Protein AF-A0A3D4Z0A9-F1 (afdb_monomer_lite)

Sequence (208 aa):
MGIFDLIEEEPSEDKEITPSLSQVLSDAIDAKLYDLKVAAPARVLKYDHKKGLVDVQPCFKRTYPDGAVVDPAPIYNVPVQMPRSGKAGIHIPIKKGDYVQLIFQDRSIDKWISSGGTVDPEDTRKHDASDAVAIPGLFPANQPMEVSDPEDMVLKNDSVEIILKKNGKLKISNGSNELIAALVELAEAVKNEHGAAAAAYGKIRSFA

Structure (mmCIF, N/CA/C/O backbone):
data_AF-A0A3D4Z0A9-F1
#
_entry.id   AF-A0A3D4Z0A9-F1
#
loop_
_atom_site.group_PDB
_atom_site.id
_atom_site.type_symbol
_atom_site.label_atom_id
_atom_site.label_alt_id
_atom_site.label_comp_id
_atom_site.label_asym_id
_atom_site.label_entity_id
_atom_site.label_seq_id
_atom_site.pdbx_PDB_ins_code
_atom_site.Cartn_x
_atom_site.Cartn_y
_atom_site.Cartn_z
_atom_site.occupancy
_atom_site.B_iso_or_equiv
_atom_site.auth_seq_id
_atom_site.auth_comp_id
_atom_site.auth_asym_id
_atom_site.auth_atom_id
_atom_site.pdbx_PDB_model_num
ATOM 1 N N . MET A 1 1 ? 22.084 22.048 -85.544 1.00 40.53 1 MET A N 1
ATOM 2 C CA . MET A 1 1 ? 22.173 23.168 -84.584 1.00 40.53 1 MET A CA 1
ATOM 3 C C . MET A 1 1 ? 20.909 23.126 -83.740 1.00 40.53 1 MET A C 1
ATOM 5 O O . MET A 1 1 ? 19.845 23.125 -84.339 1.00 40.53 1 MET A O 1
ATOM 9 N N . GLY A 1 2 ? 21.040 22.997 -82.413 1.00 38.16 2 GLY A N 1
ATOM 10 C CA . GLY A 1 2 ? 19.931 22.811 -81.456 1.00 38.16 2 GLY A CA 1
ATOM 11 C C . GLY A 1 2 ? 19.710 21.336 -81.099 1.00 38.16 2 GLY A C 1
ATOM 12 O O . GLY A 1 2 ? 18.873 20.699 -81.716 1.00 38.16 2 GLY A O 1
ATOM 13 N N . ILE A 1 3 ? 20.662 20.678 -80.430 1.00 43.25 3 ILE A N 1
ATOM 14 C CA . ILE A 1 3 ? 20.756 20.539 -78.960 1.00 43.25 3 ILE A CA 1
ATOM 15 C C . ILE A 1 3 ? 19.633 19.622 -78.443 1.00 43.25 3 ILE A C 1
ATOM 17 O O . ILE A 1 3 ? 18.503 20.047 -78.237 1.00 43.25 3 ILE A O 1
ATOM 21 N N . PHE A 1 4 ? 19.980 18.340 -78.299 1.00 41.47 4 PHE A N 1
ATOM 22 C CA . PHE A 1 4 ? 19.328 17.400 -77.391 1.00 41.47 4 PHE A CA 1
ATOM 23 C C . PHE A 1 4 ? 19.410 18.015 -75.986 1.00 41.47 4 PHE A C 1
ATOM 25 O O . PHE A 1 4 ? 20.496 18.035 -75.410 1.00 41.47 4 PHE A O 1
ATOM 32 N N . ASP A 1 5 ? 18.304 18.539 -75.459 1.00 45.16 5 ASP A N 1
ATOM 33 C CA . ASP A 1 5 ? 18.193 18.810 -74.024 1.00 45.16 5 ASP A CA 1
ATOM 34 C C . ASP A 1 5 ? 18.019 17.461 -73.327 1.00 45.16 5 ASP A C 1
ATOM 36 O O . ASP A 1 5 ? 16.929 16.894 -73.229 1.00 45.16 5 ASP A O 1
ATOM 40 N N . LEU A 1 6 ? 19.160 16.908 -72.929 1.00 42.44 6 LEU A N 1
ATOM 41 C CA . LEU A 1 6 ? 19.263 15.865 -71.929 1.00 42.44 6 LEU A CA 1
ATOM 42 C C . LEU A 1 6 ? 18.792 16.500 -70.612 1.00 42.44 6 LEU A C 1
ATOM 44 O O . LEU A 1 6 ? 19.541 17.232 -69.972 1.00 42.44 6 LEU A O 1
ATOM 48 N N . ILE A 1 7 ? 17.534 16.280 -70.232 1.00 52.81 7 ILE A N 1
ATOM 49 C CA . ILE A 1 7 ? 17.113 16.522 -68.852 1.00 52.81 7 ILE A CA 1
ATOM 50 C C . ILE A 1 7 ? 17.796 15.426 -68.033 1.00 52.81 7 ILE A C 1
ATOM 52 O O . ILE A 1 7 ? 17.320 14.294 -67.972 1.00 52.81 7 ILE A O 1
ATOM 56 N N . GLU A 1 8 ? 18.963 15.744 -67.478 1.00 50.91 8 GLU A N 1
ATOM 57 C CA . GLU A 1 8 ? 19.492 15.031 -66.323 1.00 50.91 8 GLU A CA 1
ATOM 58 C C . GLU A 1 8 ? 18.501 15.284 -65.179 1.00 50.91 8 GLU A C 1
ATOM 60 O O . GLU A 1 8 ? 18.486 16.352 -64.567 1.00 50.91 8 GLU A O 1
ATOM 65 N N . GLU A 1 9 ? 17.601 14.327 -64.934 1.00 54.47 9 GLU A N 1
ATOM 66 C CA . GLU A 1 9 ? 16.987 14.189 -63.616 1.00 54.47 9 GLU A CA 1
ATOM 67 C C . GLU A 1 9 ? 18.128 13.880 -62.643 1.00 54.47 9 GLU A C 1
ATOM 69 O O . GLU A 1 9 ? 18.538 12.732 -62.475 1.00 54.47 9 GLU A O 1
ATOM 74 N N . GLU A 1 10 ? 18.682 14.940 -62.054 1.00 55.81 10 GLU A N 1
ATOM 75 C CA . GLU A 1 10 ? 19.462 14.873 -60.824 1.00 55.81 10 GLU A CA 1
ATOM 76 C C . GLU A 1 10 ? 18.692 13.966 -59.849 1.00 55.81 10 GLU A C 1
ATOM 78 O O . GLU A 1 10 ? 17.520 14.250 -59.559 1.00 55.81 10 GLU A O 1
ATOM 83 N N . PRO A 1 11 ? 19.280 12.849 -59.382 1.00 44.88 11 PRO A N 1
ATOM 84 C CA . PRO A 1 11 ? 18.604 11.992 -58.427 1.00 44.88 11 PRO A CA 1
ATOM 85 C C . PRO A 1 11 ? 18.286 12.856 -57.212 1.00 44.88 11 PRO A C 1
ATOM 87 O O . PRO A 1 11 ? 19.172 13.515 -56.670 1.00 44.88 11 PRO A O 1
ATOM 90 N N . SER A 1 12 ? 17.010 12.901 -56.823 1.00 53.41 12 SER A N 1
ATOM 91 C CA . SER A 1 12 ? 16.577 13.626 -55.635 1.00 53.41 12 SER A CA 1
ATOM 92 C C . SER A 1 12 ? 17.478 13.213 -54.479 1.00 53.41 12 SER A C 1
ATOM 94 O O . SER A 1 12 ? 17.463 12.040 -54.109 1.00 53.41 12 SER A O 1
ATOM 96 N N . GLU A 1 13 ? 18.275 14.152 -53.963 1.00 53.28 13 GLU A N 1
ATOM 97 C CA . GLU A 1 13 ? 19.071 13.958 -52.756 1.00 53.28 13 GLU A CA 1
ATOM 98 C C . GLU A 1 13 ? 18.153 13.357 -51.693 1.00 53.28 13 GLU A C 1
ATOM 100 O O . GLU A 1 13 ? 17.291 14.042 -51.128 1.00 53.28 13 GLU A O 1
ATOM 105 N N . ASP A 1 14 ? 18.337 12.065 -51.423 1.00 51.03 14 ASP A N 1
ATOM 106 C CA . ASP A 1 14 ? 17.942 11.474 -50.164 1.00 51.03 14 ASP A CA 1
ATOM 107 C C . ASP A 1 14 ? 18.671 12.302 -49.112 1.00 51.03 14 ASP A C 1
ATOM 109 O O . ASP A 1 14 ? 19.865 12.124 -48.869 1.00 51.03 14 ASP A O 1
ATOM 113 N N . LYS A 1 15 ? 17.980 13.295 -48.541 1.00 51.59 15 LYS A N 1
ATOM 114 C CA . LYS A 1 15 ? 18.458 13.995 -47.358 1.00 51.59 15 LYS A CA 1
ATOM 115 C C . LYS A 1 15 ? 18.594 12.925 -46.289 1.00 51.59 15 LYS A C 1
ATOM 117 O O . LYS A 1 15 ? 17.634 12.634 -45.579 1.00 51.59 15 LYS A O 1
ATOM 122 N N . GLU A 1 16 ? 19.783 12.346 -46.169 1.00 55.28 16 GLU A N 1
ATOM 123 C CA . GLU A 1 16 ? 20.243 11.738 -44.937 1.00 55.28 16 GLU A CA 1
ATOM 124 C C . GLU A 1 16 ? 20.163 12.848 -43.892 1.00 55.28 16 GLU A C 1
ATOM 126 O O . GLU A 1 16 ? 21.070 13.667 -43.736 1.00 55.28 16 GLU A O 1
ATOM 131 N N . ILE A 1 17 ? 19.016 12.933 -43.215 1.00 66.62 17 ILE A N 1
ATOM 132 C CA . ILE A 1 17 ? 18.841 13.775 -42.043 1.00 66.62 17 ILE A CA 1
ATOM 133 C C . ILE A 1 17 ? 19.688 13.104 -40.971 1.00 66.62 17 ILE A C 1
ATOM 135 O O . ILE A 1 17 ? 19.198 12.316 -40.166 1.00 66.62 17 ILE A O 1
ATOM 139 N N . THR A 1 18 ? 20.994 13.353 -41.010 1.00 78.25 18 THR A N 1
ATOM 140 C CA . THR A 1 18 ? 21.884 12.962 -39.933 1.00 78.25 18 THR A CA 1
ATOM 141 C C . THR A 1 18 ? 21.392 13.727 -38.712 1.00 78.25 18 THR A C 1
ATOM 143 O O . THR A 1 18 ? 21.379 14.964 -38.735 1.00 78.25 18 THR A O 1
ATOM 146 N N . PRO A 1 19 ? 20.907 13.033 -37.668 1.00 82.38 19 PRO A N 1
ATOM 147 C CA . PRO A 1 19 ? 20.427 13.721 -36.491 1.00 82.38 19 PRO A CA 1
ATOM 148 C C . PRO A 1 19 ? 21.591 14.525 -35.918 1.00 82.38 19 PRO A C 1
ATOM 150 O O . PRO A 1 19 ? 22.714 14.035 -35.774 1.00 82.38 19 PRO A O 1
ATOM 153 N N . SER A 1 20 ? 21.332 15.790 -35.612 1.00 92.19 20 SER A N 1
ATOM 154 C CA . SER A 1 20 ? 22.299 16.622 -34.906 1.00 92.19 20 SER A CA 1
ATOM 155 C C . SER A 1 20 ? 22.645 15.982 -33.557 1.00 92.19 20 SER A C 1
ATOM 157 O O . SER A 1 20 ? 21.816 15.300 -32.952 1.00 92.19 20 SER A O 1
ATOM 159 N N . LEU A 1 21 ? 23.839 16.254 -33.022 1.00 93.19 21 LEU A N 1
ATOM 160 C CA . LEU A 1 21 ? 24.228 15.775 -31.687 1.00 93.19 21 LEU A CA 1
ATOM 161 C C . LEU A 1 21 ? 23.190 16.147 -30.611 1.00 93.19 21 LEU A C 1
ATOM 163 O O . LEU A 1 21 ? 22.941 15.371 -29.692 1.00 93.19 21 LEU A O 1
ATOM 167 N N . SER A 1 22 ? 22.555 17.315 -30.750 1.00 93.44 22 SER A N 1
ATOM 168 C CA . SER A 1 22 ? 21.486 17.756 -29.851 1.00 93.44 22 SER A CA 1
ATOM 169 C C . SER A 1 22 ? 20.245 16.867 -29.934 1.00 93.44 22 SER A C 1
ATOM 171 O O . SER A 1 22 ? 19.632 16.597 -28.904 1.00 93.44 22 SER A O 1
ATOM 173 N N . GLN A 1 23 ? 19.868 16.421 -31.136 1.00 92.38 23 GLN A N 1
ATOM 174 C CA . GLN A 1 23 ? 18.740 15.506 -31.336 1.00 92.38 23 GLN A CA 1
ATOM 175 C C . GLN A 1 23 ? 19.061 14.135 -30.751 1.00 92.38 23 GLN A C 1
ATOM 177 O O . GLN A 1 23 ? 18.308 13.657 -29.914 1.00 92.38 23 GLN A O 1
ATOM 182 N N . VAL A 1 24 ? 20.237 13.577 -31.058 1.00 94.12 24 VAL A N 1
ATOM 183 C CA . VAL A 1 24 ? 20.667 12.284 -30.498 1.00 94.12 24 VAL A CA 1
ATOM 184 C C . VAL A 1 24 ? 20.687 12.308 -28.967 1.00 94.12 24 VAL A C 1
ATOM 186 O O . VAL A 1 24 ? 20.249 11.355 -28.324 1.00 94.12 24 VAL A O 1
ATOM 189 N N . LEU A 1 25 ? 21.181 13.393 -28.362 1.00 94.75 25 LEU A N 1
ATOM 190 C CA . LEU A 1 25 ? 21.203 13.528 -26.906 1.00 94.75 25 LEU A CA 1
ATOM 191 C C . LEU A 1 25 ? 19.790 13.634 -26.317 1.00 94.75 25 LEU A C 1
ATOM 193 O O . LEU A 1 25 ? 19.526 13.025 -25.283 1.00 94.75 25 LEU A O 1
ATOM 197 N N . SER A 1 26 ? 18.898 14.382 -26.969 1.00 94.25 26 SER A N 1
ATOM 198 C CA . SER A 1 26 ? 17.504 14.523 -26.526 1.00 94.25 26 SER A CA 1
ATOM 199 C C . SER A 1 26 ? 16.774 13.183 -26.605 1.00 94.25 26 SER A C 1
ATOM 201 O O . SER A 1 26 ? 16.223 12.736 -25.603 1.00 94.25 26 SER A O 1
ATOM 203 N N . ASP A 1 27 ? 16.901 12.473 -27.727 1.00 92.06 27 ASP A N 1
ATOM 204 C CA . ASP A 1 27 ? 16.300 11.152 -27.931 1.00 92.06 27 ASP A CA 1
ATOM 205 C C . ASP A 1 27 ? 16.831 10.126 -26.917 1.00 92.06 27 ASP A C 1
ATOM 207 O O . ASP A 1 27 ? 16.079 9.306 -26.387 1.00 92.06 27 ASP A O 1
ATOM 211 N N . ALA A 1 28 ? 18.128 10.179 -26.594 1.00 93.31 28 ALA A N 1
ATOM 212 C CA . ALA A 1 28 ? 18.727 9.311 -25.584 1.00 93.31 28 ALA A CA 1
ATOM 213 C C . ALA A 1 28 ? 18.197 9.604 -24.170 1.00 93.31 28 ALA A C 1
ATOM 215 O O . ALA A 1 28 ? 17.983 8.671 -23.389 1.00 93.31 28 ALA A O 1
ATOM 216 N N . ILE A 1 29 ? 17.984 10.880 -23.831 1.00 94.38 29 ILE A N 1
ATOM 217 C CA . ILE A 1 29 ? 17.385 11.285 -22.553 1.00 94.38 29 ILE A CA 1
ATOM 218 C C . ILE A 1 29 ? 15.931 10.817 -22.491 1.00 94.38 29 ILE A C 1
ATOM 220 O O . ILE A 1 29 ? 15.554 10.170 -21.514 1.00 94.38 29 ILE A O 1
ATOM 224 N N . ASP A 1 30 ? 15.144 11.056 -23.538 1.00 91.38 30 ASP A N 1
ATOM 225 C CA . ASP A 1 30 ? 13.737 10.657 -23.601 1.00 91.38 30 ASP A CA 1
ATOM 226 C C . ASP A 1 30 ? 13.578 9.136 -23.516 1.00 91.38 30 ASP A C 1
ATOM 228 O O . ASP A 1 30 ? 12.753 8.632 -22.748 1.00 91.38 30 ASP A O 1
ATOM 232 N N . ALA A 1 31 ? 14.442 8.380 -24.200 1.00 89.50 31 ALA A N 1
ATOM 233 C CA . ALA A 1 31 ? 14.476 6.924 -24.101 1.00 89.50 31 ALA A CA 1
ATOM 234 C C . ALA A 1 31 ? 14.778 6.442 -22.672 1.00 89.50 31 ALA A C 1
ATOM 236 O O . ALA A 1 31 ? 14.214 5.444 -22.217 1.00 89.50 31 ALA A O 1
ATOM 237 N N . LYS A 1 32 ? 15.651 7.145 -21.936 1.00 90.50 32 LYS A N 1
ATOM 238 C CA . LYS A 1 32 ? 15.953 6.817 -20.535 1.00 90.50 32 LYS A CA 1
ATOM 239 C C . LYS A 1 32 ? 14.832 7.213 -19.585 1.00 90.50 32 LYS A C 1
ATOM 241 O O . LYS A 1 32 ? 14.524 6.431 -18.689 1.00 90.50 32 LYS A O 1
ATOM 246 N N . LEU A 1 33 ? 14.200 8.366 -19.787 1.00 89.88 33 LEU A N 1
ATOM 247 C CA . LEU A 1 33 ? 13.038 8.792 -19.006 1.00 89.88 33 LEU A CA 1
ATOM 248 C C . LEU A 1 33 ? 11.854 7.841 -19.194 1.00 89.88 33 LEU A C 1
ATOM 250 O O . LEU A 1 33 ? 11.161 7.540 -18.227 1.00 89.88 33 LEU A O 1
ATOM 254 N N . TYR A 1 34 ? 11.666 7.311 -20.404 1.00 85.69 34 TYR A N 1
ATOM 255 C CA . TYR A 1 34 ? 10.616 6.338 -20.698 1.00 85.69 34 TYR A CA 1
ATOM 256 C C . TYR A 1 34 ? 10.787 5.008 -19.940 1.00 85.69 34 TYR A C 1
ATOM 258 O O . TYR A 1 34 ? 9.800 4.336 -19.635 1.00 85.69 34 TYR A O 1
ATOM 266 N N . ASP A 1 35 ? 12.021 4.601 -19.629 1.00 86.56 35 ASP A N 1
ATOM 267 C CA . ASP A 1 35 ? 12.279 3.356 -18.893 1.00 86.56 35 ASP A CA 1
ATOM 268 C C . ASP A 1 35 ? 12.391 3.546 -17.370 1.00 86.56 35 ASP A C 1
ATOM 270 O O . ASP A 1 35 ? 12.225 2.583 -16.609 1.00 86.56 35 ASP A O 1
ATOM 274 N N . LEU A 1 36 ? 12.625 4.785 -16.925 1.00 91.25 36 LEU A N 1
ATOM 275 C CA . LEU A 1 36 ? 12.774 5.154 -15.523 1.00 91.25 36 LEU A CA 1
ATOM 276 C C . LEU A 1 36 ? 11.461 4.949 -14.755 1.00 91.25 36 LEU A C 1
ATOM 278 O O . LEU A 1 36 ? 10.464 5.633 -14.984 1.00 91.25 36 LEU A O 1
ATOM 282 N N . LYS A 1 37 ? 11.472 4.036 -13.781 1.00 92.19 37 LYS A N 1
ATOM 283 C CA . LYS A 1 37 ? 10.317 3.790 -12.911 1.00 92.19 37 LYS A CA 1
ATOM 284 C C . LYS A 1 37 ? 10.476 4.589 -11.624 1.00 92.19 37 LYS A C 1
ATOM 286 O O . LYS A 1 37 ? 11.492 4.506 -10.939 1.00 92.19 37 LYS A O 1
ATOM 291 N N . VAL A 1 38 ? 9.460 5.385 -11.308 1.00 94.56 38 VAL A N 1
ATOM 292 C CA . VAL A 1 38 ? 9.449 6.263 -10.126 1.00 94.56 38 VAL A CA 1
ATOM 293 C C . VAL A 1 38 ? 8.323 5.858 -9.192 1.00 94.56 38 VAL A C 1
ATOM 295 O O . VAL A 1 38 ? 8.561 5.428 -8.065 1.00 94.56 38 VAL A O 1
ATOM 298 N N . ALA A 1 39 ? 7.088 5.911 -9.690 1.00 95.69 39 ALA A N 1
ATOM 299 C CA . ALA A 1 39 ? 5.915 5.524 -8.931 1.00 95.69 39 ALA A CA 1
ATOM 300 C C . ALA A 1 39 ? 4.763 5.139 -9.871 1.00 95.69 39 ALA A C 1
ATOM 302 O O . ALA A 1 39 ? 4.626 5.716 -10.949 1.00 95.69 39 ALA A O 1
ATOM 303 N N . ALA A 1 40 ? 3.925 4.180 -9.474 1.00 95.12 40 ALA A N 1
ATOM 304 C CA . ALA A 1 40 ? 2.721 3.814 -10.224 1.00 95.12 40 ALA A CA 1
ATOM 305 C C . ALA A 1 40 ? 1.619 3.241 -9.310 1.00 95.12 40 ALA A C 1
ATOM 307 O O . ALA A 1 40 ? 1.937 2.496 -8.384 1.00 95.12 40 ALA A O 1
ATOM 308 N N . PRO A 1 41 ? 0.328 3.522 -9.564 1.00 96.75 41 PRO A N 1
ATOM 309 C CA . PRO A 1 41 ? -0.766 2.780 -8.956 1.00 96.75 41 PRO A CA 1
ATOM 310 C C . PRO A 1 41 ? -0.751 1.326 -9.442 1.00 96.75 41 PRO A C 1
ATOM 312 O O . PRO A 1 41 ? -0.490 1.045 -10.617 1.00 96.75 41 PRO A O 1
ATOM 315 N N . ALA A 1 42 ? -1.072 0.403 -8.543 1.00 97.00 42 ALA A N 1
ATOM 316 C CA . ALA A 1 42 ? -1.166 -1.017 -8.839 1.00 97.00 42 ALA A CA 1
ATOM 317 C C . ALA A 1 42 ? -2.334 -1.668 -8.096 1.00 97.00 42 ALA A C 1
ATOM 319 O O . ALA A 1 42 ? -2.760 -1.207 -7.037 1.00 97.00 42 ALA A O 1
ATOM 320 N N . ARG A 1 43 ? -2.838 -2.766 -8.655 1.00 97.06 43 ARG A N 1
ATOM 321 C CA . ARG A 1 43 ? -3.864 -3.614 -8.052 1.00 97.06 43 ARG A CA 1
ATOM 322 C C . ARG A 1 43 ? -3.222 -4.820 -7.376 1.00 97.06 43 ARG A C 1
ATOM 324 O O . ARG A 1 43 ? -2.344 -5.462 -7.947 1.00 97.06 43 ARG A O 1
ATOM 331 N N . VAL A 1 44 ? -3.711 -5.177 -6.195 1.00 97.62 44 VAL A N 1
ATOM 332 C CA . VAL A 1 44 ? -3.267 -6.351 -5.440 1.00 97.62 44 VAL A CA 1
ATOM 333 C C . VAL A 1 44 ? -3.807 -7.635 -6.065 1.00 97.62 44 VAL A C 1
ATOM 335 O O . VAL A 1 44 ? -5.019 -7.819 -6.209 1.00 97.62 44 VAL A O 1
ATOM 338 N N . LEU A 1 45 ? -2.907 -8.563 -6.383 1.00 97.38 45 LEU A N 1
ATOM 339 C CA . LEU A 1 45 ? -3.232 -9.918 -6.826 1.00 97.38 45 LEU A CA 1
ATOM 340 C C . LEU A 1 45 ? -3.282 -10.893 -5.647 1.00 97.38 45 LEU A C 1
ATOM 342 O O . LEU A 1 45 ? -4.185 -11.732 -5.576 1.00 97.38 45 LEU A O 1
ATOM 346 N N . LYS A 1 46 ? -2.321 -10.779 -4.725 1.00 97.38 46 LYS A N 1
ATOM 347 C CA . LYS A 1 46 ? -2.169 -11.654 -3.558 1.00 97.38 46 LYS A CA 1
ATOM 348 C 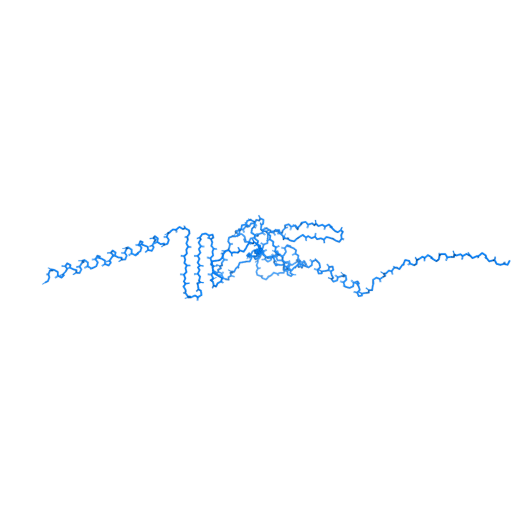C . LYS A 1 46 ? -1.407 -10.934 -2.449 1.00 97.38 46 LYS A C 1
ATOM 350 O O . LYS A 1 46 ? -0.501 -10.168 -2.737 1.00 97.38 46 LYS A O 1
ATOM 355 N N . TYR A 1 47 ? -1.738 -11.221 -1.193 1.00 97.19 47 TYR A N 1
ATOM 356 C CA . TYR A 1 47 ? -1.035 -10.692 -0.024 1.00 97.19 47 TYR A CA 1
ATOM 357 C C . TYR A 1 47 ? -0.627 -11.825 0.931 1.00 97.19 47 TYR A C 1
ATOM 359 O O . TYR A 1 47 ? -1.460 -12.650 1.307 1.00 97.19 47 TYR A O 1
ATOM 367 N N . ASP A 1 48 ? 0.652 -11.869 1.315 1.00 96.06 48 ASP A N 1
ATOM 368 C CA . ASP A 1 48 ? 1.194 -12.729 2.371 1.00 96.06 48 ASP A CA 1
ATOM 369 C C . ASP A 1 48 ? 1.403 -11.901 3.647 1.00 96.06 48 ASP A C 1
ATOM 371 O O . ASP A 1 48 ? 2.420 -11.228 3.837 1.00 96.06 48 ASP A O 1
ATOM 375 N N . HIS A 1 49 ? 0.428 -11.980 4.553 1.00 93.31 49 HIS A N 1
ATOM 376 C CA . HIS A 1 49 ? 0.426 -11.234 5.811 1.00 93.31 49 HIS A CA 1
ATOM 377 C C . HIS A 1 49 ? 1.524 -11.666 6.798 1.00 93.31 49 HIS A C 1
ATOM 379 O O . HIS A 1 49 ? 1.846 -10.907 7.710 1.00 93.31 49 HIS A O 1
ATOM 385 N N . LYS A 1 50 ? 2.092 -12.876 6.663 1.00 93.44 50 LYS A N 1
ATOM 386 C CA . LYS A 1 50 ? 3.156 -13.354 7.565 1.00 93.44 50 LYS A CA 1
ATOM 387 C C . LYS A 1 50 ? 4.498 -12.733 7.209 1.00 93.44 50 LYS A C 1
ATOM 389 O O . LYS A 1 50 ? 5.294 -12.459 8.102 1.00 93.44 50 LYS A O 1
ATOM 394 N N . LYS A 1 51 ? 4.738 -12.525 5.913 1.00 92.81 51 LYS A N 1
ATOM 395 C CA . LYS A 1 51 ? 5.969 -11.913 5.397 1.00 92.81 51 LYS A CA 1
ATOM 396 C C . LYS A 1 51 ? 5.840 -10.410 5.149 1.00 92.81 51 LYS A C 1
ATOM 398 O O . LYS A 1 51 ? 6.854 -9.736 5.032 1.00 92.81 51 LYS A O 1
ATOM 403 N N . GLY A 1 52 ? 4.616 -9.885 5.070 1.00 94.12 52 GLY A N 1
ATOM 404 C CA . GLY A 1 52 ? 4.373 -8.490 4.698 1.00 94.12 52 GLY A CA 1
ATOM 405 C C . GLY A 1 52 ? 4.671 -8.216 3.223 1.00 94.12 52 GLY A C 1
ATOM 406 O O . GLY A 1 52 ? 5.093 -7.112 2.886 1.00 94.12 52 GLY A O 1
ATOM 407 N N . LEU A 1 53 ? 4.469 -9.220 2.364 1.00 96.44 53 LEU A N 1
ATOM 408 C CA . LEU A 1 53 ? 4.755 -9.157 0.930 1.00 96.44 53 LEU A CA 1
ATOM 409 C C . LEU A 1 53 ? 3.462 -9.217 0.118 1.00 96.44 53 LEU A C 1
ATOM 411 O O . LEU A 1 53 ? 2.518 -9.919 0.488 1.00 96.44 53 LEU A O 1
ATOM 415 N N . VAL A 1 54 ? 3.424 -8.500 -0.998 1.00 97.50 54 VAL A N 1
ATOM 416 C CA . VAL A 1 54 ? 2.274 -8.421 -1.895 1.00 97.50 54 VAL A CA 1
ATOM 417 C C . VAL A 1 54 ? 2.701 -8.684 -3.339 1.00 97.50 54 VAL A C 1
ATOM 419 O O . VAL A 1 54 ? 3.746 -8.220 -3.786 1.00 97.50 54 VAL A O 1
ATOM 422 N N . ASP A 1 55 ? 1.877 -9.424 -4.070 1.00 97.69 55 ASP A N 1
ATOM 423 C CA . ASP A 1 55 ? 1.976 -9.544 -5.521 1.00 97.69 55 ASP A CA 1
ATOM 424 C C . ASP A 1 55 ? 0.986 -8.557 -6.134 1.00 97.69 55 ASP A C 1
ATOM 426 O O . ASP A 1 55 ? -0.193 -8.526 -5.758 1.00 97.69 55 ASP A O 1
ATOM 430 N N . VAL A 1 56 ? 1.453 -7.739 -7.068 1.00 97.25 56 VAL A N 1
ATOM 431 C CA . VAL A 1 56 ? 0.714 -6.588 -7.597 1.00 97.25 56 VAL A CA 1
ATOM 432 C C . VAL A 1 56 ? 0.812 -6.524 -9.111 1.00 97.25 56 VAL A C 1
ATOM 434 O O . VAL A 1 56 ? 1.787 -6.971 -9.704 1.00 97.25 56 VAL A O 1
ATOM 437 N N . GLN A 1 57 ? -0.189 -5.932 -9.747 1.00 96.00 57 GLN A N 1
ATOM 438 C CA . GLN A 1 57 ? -0.162 -5.613 -11.168 1.00 96.00 57 GLN A CA 1
ATOM 439 C C . GLN A 1 57 ? -0.316 -4.100 -11.346 1.00 96.00 57 GLN A C 1
ATOM 441 O O . GLN A 1 57 ? -1.330 -3.556 -10.898 1.00 96.00 57 GLN A O 1
ATOM 446 N N . PRO A 1 58 ? 0.653 -3.403 -11.968 1.00 95.38 58 PRO A N 1
ATOM 447 C CA . PRO A 1 58 ? 0.511 -1.984 -12.287 1.00 95.38 58 PRO A CA 1
ATOM 448 C C . PRO A 1 58 ? -0.772 -1.695 -13.079 1.00 95.38 58 PRO A C 1
ATOM 450 O O . PRO A 1 58 ? -1.248 -2.535 -13.837 1.00 95.38 58 PRO A O 1
ATOM 453 N N . CYS A 1 59 ? -1.344 -0.503 -12.920 1.00 93.50 59 CYS A N 1
ATOM 454 C CA . CYS A 1 59 ? -2.595 -0.132 -13.596 1.00 93.50 59 CYS A CA 1
ATOM 455 C C . CYS A 1 59 ? -2.388 0.525 -14.974 1.00 93.50 59 CYS A C 1
ATOM 457 O O . CYS A 1 59 ? -3.369 0.816 -15.657 1.00 93.50 59 CYS A O 1
ATOM 459 N N . PHE A 1 60 ? -1.142 0.775 -15.392 1.00 86.94 60 PHE A N 1
ATOM 460 C CA . PHE A 1 60 ? -0.829 1.425 -16.667 1.00 86.94 60 PHE A CA 1
ATOM 461 C C . PHE A 1 60 ? -0.350 0.423 -17.713 1.00 86.94 60 PHE A C 1
ATOM 463 O O . PHE A 1 60 ? 0.562 -0.363 -17.458 1.00 86.94 60 PHE A O 1
ATOM 470 N N . LYS A 1 61 ? -0.942 0.488 -18.907 1.00 87.06 61 LYS A N 1
ATOM 471 C CA . LYS A 1 61 ? -0.460 -0.251 -20.077 1.00 87.06 61 LYS A CA 1
ATOM 472 C C . LYS A 1 61 ? 0.791 0.413 -20.641 1.00 87.06 61 LYS A C 1
ATOM 474 O O . LYS A 1 61 ? 0.936 1.633 -20.554 1.00 87.06 61 LYS A O 1
ATOM 479 N N . ARG A 1 62 ? 1.671 -0.385 -21.244 1.00 80.38 62 ARG A N 1
ATOM 480 C CA . ARG A 1 62 ? 2.853 0.117 -21.951 1.00 80.38 62 ARG A CA 1
ATOM 481 C C . ARG A 1 62 ? 2.551 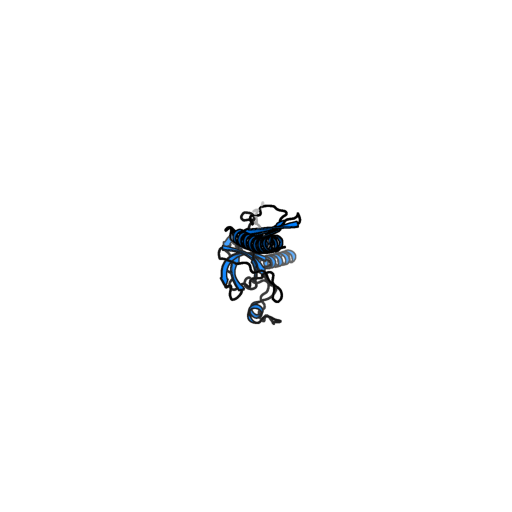0.177 -23.444 1.00 80.38 62 ARG A C 1
ATOM 483 O O . ARG A 1 62 ? 2.124 -0.825 -24.011 1.00 80.38 62 ARG A O 1
ATOM 490 N N . THR A 1 63 ? 2.782 1.335 -24.057 1.00 82.56 63 THR A N 1
ATOM 491 C CA . THR A 1 63 ? 2.682 1.516 -25.512 1.00 82.56 63 THR A CA 1
ATOM 492 C C . THR A 1 63 ? 4.080 1.548 -26.104 1.00 82.56 63 THR A C 1
ATOM 494 O O . THR A 1 63 ? 4.866 2.428 -25.752 1.00 82.56 63 THR A O 1
ATOM 497 N N . TYR A 1 64 ? 4.391 0.595 -26.973 1.00 79.75 64 TYR A N 1
ATOM 498 C CA . TYR A 1 64 ? 5.675 0.500 -27.660 1.00 79.75 64 TYR A CA 1
ATOM 499 C C . TYR A 1 64 ? 5.721 1.404 -28.906 1.00 79.75 64 TYR A C 1
ATOM 501 O O . TYR A 1 64 ? 4.669 1.817 -29.401 1.00 79.75 64 TYR A O 1
ATOM 509 N N . PRO A 1 65 ? 6.921 1.728 -29.430 1.00 76.31 65 PRO A N 1
ATOM 510 C CA . PRO A 1 65 ? 7.069 2.573 -30.621 1.00 76.31 65 PRO A CA 1
ATOM 511 C C . PRO A 1 65 ? 6.379 2.031 -31.883 1.00 76.31 65 PRO A C 1
ATOM 513 O O . PRO A 1 65 ? 6.036 2.803 -32.770 1.00 76.31 65 PRO A O 1
ATOM 516 N N . ASP A 1 66 ? 6.150 0.719 -31.957 1.00 82.44 66 ASP A N 1
ATOM 517 C CA . ASP A 1 66 ? 5.403 0.046 -33.028 1.00 82.44 66 ASP A CA 1
ATOM 518 C C . ASP A 1 66 ? 3.870 0.178 -32.886 1.00 82.44 66 ASP A C 1
ATOM 520 O O . ASP A 1 66 ? 3.117 -0.342 -33.709 1.00 82.44 66 ASP A O 1
ATOM 524 N N . GLY A 1 67 ? 3.396 0.873 -31.846 1.00 82.88 67 GLY A N 1
ATOM 525 C CA . GLY A 1 67 ? 1.981 1.044 -31.527 1.00 82.88 67 GLY A CA 1
ATOM 526 C C . GLY A 1 67 ? 1.374 -0.107 -30.722 1.00 82.88 67 GLY A C 1
ATOM 527 O O . GLY A 1 67 ? 0.190 -0.041 -30.381 1.00 82.88 67 GLY A O 1
ATOM 528 N N . ALA A 1 68 ? 2.144 -1.145 -30.377 1.00 84.50 68 ALA A N 1
ATOM 529 C CA . ALA A 1 68 ? 1.644 -2.249 -29.570 1.00 84.50 68 ALA A CA 1
ATOM 530 C C . ALA A 1 68 ? 1.362 -1.788 -28.134 1.00 84.50 68 ALA A C 1
ATOM 532 O O . ALA A 1 68 ? 2.219 -1.219 -27.456 1.00 84.50 68 ALA A O 1
ATOM 533 N N . VAL A 1 69 ? 0.151 -2.070 -27.651 1.00 87.44 69 VAL A N 1
ATOM 534 C CA . VAL A 1 69 ? -0.264 -1.792 -26.272 1.00 87.44 69 VAL A CA 1
ATOM 535 C C . VAL A 1 69 ? -0.274 -3.102 -25.498 1.00 87.44 69 VAL A C 1
ATOM 537 O O . VAL A 1 69 ? -1.084 -3.986 -25.775 1.00 87.44 69 VAL A O 1
ATOM 540 N N . VAL A 1 70 ? 0.615 -3.221 -24.516 1.00 86.44 70 VAL A N 1
ATOM 541 C CA . VAL A 1 70 ? 0.788 -4.439 -23.717 1.00 86.44 70 VAL A CA 1
ATOM 542 C C . VAL A 1 70 ? 0.358 -4.182 -22.279 1.00 86.44 70 VAL A C 1
ATOM 544 O O . VAL A 1 70 ? 0.659 -3.137 -21.690 1.00 86.44 70 VAL A O 1
ATOM 547 N N . ASP A 1 71 ? -0.369 -5.144 -21.713 1.00 86.12 71 ASP A N 1
ATOM 548 C CA . ASP A 1 71 ? -0.731 -5.117 -20.302 1.00 86.12 71 ASP A CA 1
ATOM 549 C C . ASP A 1 71 ? 0.518 -5.292 -19.426 1.00 86.12 71 ASP A C 1
ATOM 551 O O . ASP A 1 71 ? 1.411 -6.078 -19.753 1.00 86.12 71 ASP A O 1
ATOM 555 N N . PRO A 1 72 ? 0.611 -4.568 -18.303 1.00 87.25 72 PRO A N 1
ATOM 556 C CA . PRO A 1 72 ? 1.789 -4.630 -17.458 1.00 87.25 72 PRO A CA 1
ATOM 557 C C . PRO A 1 72 ? 1.921 -6.011 -16.813 1.00 87.25 72 PRO A C 1
ATOM 559 O O . PRO A 1 72 ? 0.942 -6.611 -16.351 1.00 87.25 72 PRO A O 1
ATOM 562 N N . ALA A 1 73 ? 3.161 -6.494 -16.749 1.00 91.00 73 ALA A N 1
ATOM 563 C CA . ALA A 1 73 ? 3.486 -7.728 -16.055 1.00 91.00 73 ALA A CA 1
ATOM 564 C C . ALA A 1 73 ? 3.259 -7.579 -14.536 1.00 91.00 73 ALA A C 1
ATOM 566 O O . ALA A 1 73 ? 3.505 -6.501 -13.981 1.00 91.00 73 ALA A O 1
ATOM 567 N N . PRO A 1 74 ? 2.815 -8.644 -13.846 1.00 94.88 74 PRO A N 1
ATOM 568 C CA . PRO A 1 74 ? 2.798 -8.672 -12.391 1.00 94.88 74 PRO A CA 1
ATOM 569 C C . PRO A 1 74 ? 4.199 -8.513 -11.792 1.00 94.88 74 PRO A C 1
ATOM 571 O O . PRO A 1 74 ? 5.175 -9.043 -12.324 1.00 94.88 74 PRO A O 1
ATOM 574 N N . ILE A 1 75 ? 4.270 -7.836 -10.650 1.00 95.81 75 ILE A N 1
ATOM 575 C CA . ILE A 1 75 ? 5.458 -7.709 -9.809 1.00 95.81 75 ILE A CA 1
ATOM 576 C C . ILE A 1 75 ? 5.204 -8.529 -8.543 1.00 95.81 75 ILE A C 1
ATOM 578 O O . ILE A 1 75 ? 4.160 -8.388 -7.902 1.00 95.81 75 ILE A O 1
ATOM 582 N N . TYR A 1 76 ? 6.149 -9.399 -8.202 1.00 96.06 76 TYR A N 1
ATOM 583 C CA . TYR A 1 76 ? 6.011 -10.370 -7.119 1.00 96.06 76 TYR A CA 1
ATOM 584 C C . TYR A 1 76 ? 6.828 -9.971 -5.895 1.00 96.06 76 TYR A C 1
ATOM 586 O O . TYR A 1 76 ? 7.863 -9.326 -6.029 1.00 96.06 76 TYR A O 1
ATOM 594 N N . ASN A 1 77 ? 6.405 -10.438 -4.717 1.00 95.62 77 ASN A N 1
ATOM 595 C CA . ASN A 1 77 ? 7.140 -10.281 -3.455 1.00 95.62 77 ASN A CA 1
ATOM 596 C C . ASN A 1 77 ? 7.466 -8.821 -3.082 1.00 95.62 77 ASN A C 1
ATOM 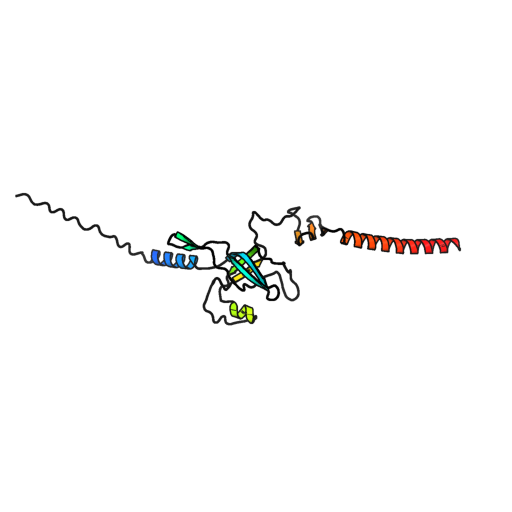598 O O . ASN A 1 77 ? 8.505 -8.545 -2.485 1.00 95.62 77 ASN A O 1
ATOM 602 N N . VAL A 1 78 ? 6.568 -7.887 -3.389 1.00 97.12 78 VAL A N 1
ATOM 603 C CA . VAL A 1 78 ? 6.754 -6.465 -3.083 1.00 97.12 78 VAL A CA 1
ATOM 604 C C . VAL A 1 78 ? 6.525 -6.226 -1.583 1.00 97.12 78 VAL A C 1
ATOM 606 O O . VAL A 1 78 ? 5.455 -6.575 -1.078 1.00 97.12 78 VAL A O 1
ATOM 609 N N . PRO A 1 79 ? 7.468 -5.635 -0.831 1.00 97.12 79 PRO A N 1
ATOM 610 C CA . PRO A 1 79 ? 7.255 -5.288 0.570 1.00 97.12 79 PRO A CA 1
ATOM 611 C C . PRO A 1 79 ? 6.178 -4.211 0.736 1.00 97.12 79 PRO A C 1
ATOM 613 O O . PRO A 1 79 ? 6.136 -3.222 0.002 1.00 97.12 79 PRO A O 1
ATOM 616 N N . VAL A 1 80 ? 5.318 -4.384 1.741 1.00 97.25 80 VAL A N 1
ATOM 617 C CA . VAL A 1 80 ? 4.262 -3.421 2.074 1.00 97.25 80 VAL A CA 1
ATOM 618 C C . VAL A 1 80 ? 4.729 -2.463 3.166 1.00 97.25 80 VAL A C 1
ATOM 620 O O . VAL A 1 80 ? 5.052 -2.874 4.282 1.00 97.25 80 VAL A O 1
ATOM 623 N N . GLN A 1 81 ? 4.682 -1.166 2.878 1.00 96.50 81 GLN A N 1
ATOM 624 C CA . GLN A 1 81 ? 4.919 -0.110 3.850 1.00 96.50 81 GLN A CA 1
ATOM 625 C C . GLN A 1 81 ? 3.606 0.289 4.532 1.00 96.50 81 GLN A C 1
ATOM 627 O O . GLN A 1 81 ? 2.675 0.784 3.901 1.00 96.50 81 GLN A O 1
ATOM 632 N N . MET A 1 82 ? 3.556 0.116 5.852 1.00 95.12 82 MET A N 1
ATOM 633 C CA . MET A 1 82 ? 2.467 0.586 6.713 1.00 95.12 82 MET A CA 1
ATOM 634 C C . MET A 1 82 ? 3.003 1.602 7.732 1.00 95.12 82 MET A C 1
ATOM 636 O O . MET A 1 82 ? 4.185 1.527 8.082 1.00 95.12 82 MET A O 1
ATOM 640 N N . PRO A 1 83 ? 2.170 2.523 8.255 1.00 95.06 83 PRO A N 1
ATOM 641 C CA . PRO A 1 83 ? 2.584 3.443 9.313 1.00 95.06 83 PRO A CA 1
ATOM 642 C C . PRO A 1 83 ? 3.001 2.666 10.569 1.00 95.06 83 PRO A C 1
ATOM 644 O O . PRO A 1 83 ? 2.159 2.181 11.323 1.00 95.06 83 PRO A O 1
ATOM 647 N N . ARG A 1 84 ? 4.308 2.502 10.787 1.00 94.38 84 ARG A N 1
ATOM 648 C CA . ARG A 1 84 ? 4.871 1.746 11.912 1.00 94.38 84 ARG A CA 1
ATOM 649 C C . ARG A 1 84 ? 6.218 2.323 12.326 1.00 94.38 84 ARG A C 1
ATOM 651 O O . ARG A 1 84 ? 7.044 2.641 11.478 1.00 94.38 84 ARG A O 1
ATOM 658 N N . SER A 1 85 ? 6.464 2.381 13.630 1.00 94.19 85 SER A N 1
ATOM 659 C CA . SER A 1 85 ? 7.781 2.654 14.206 1.00 94.19 85 SER A CA 1
ATOM 660 C C . SER A 1 85 ? 7.936 1.926 15.542 1.00 94.19 85 SER A C 1
ATOM 662 O O . SER A 1 85 ? 7.025 1.909 16.373 1.00 94.19 85 SER A O 1
ATOM 664 N N . GLY A 1 86 ? 9.086 1.281 15.753 1.00 91.12 86 GLY A N 1
ATOM 665 C CA . GLY A 1 86 ? 9.330 0.461 16.940 1.00 91.12 86 GLY A CA 1
ATOM 666 C C . GLY A 1 86 ? 8.250 -0.611 17.136 1.00 91.12 86 GLY A C 1
ATOM 667 O O . GLY A 1 86 ? 8.044 -1.461 16.271 1.00 91.12 86 GLY A O 1
ATOM 668 N N . LYS A 1 87 ? 7.559 -0.569 18.283 1.00 91.50 87 LYS A N 1
ATOM 669 C CA . LYS A 1 87 ? 6.479 -1.508 18.648 1.00 91.50 87 LYS A CA 1
ATOM 670 C C . LYS A 1 87 ? 5.067 -0.997 18.326 1.00 91.50 87 LYS A C 1
ATOM 672 O O . LYS A 1 87 ? 4.107 -1.713 18.586 1.00 91.50 87 LYS A O 1
ATOM 677 N N . ALA A 1 88 ? 4.929 0.216 17.791 1.00 94.50 88 ALA A N 1
ATOM 678 C CA . ALA A 1 88 ? 3.640 0.825 17.477 1.00 94.50 88 ALA A CA 1
ATOM 679 C C . ALA A 1 88 ? 3.430 0.888 15.961 1.00 94.50 88 ALA A C 1
ATOM 681 O O . ALA A 1 88 ? 4.349 1.211 15.207 1.00 94.50 88 ALA A O 1
ATOM 682 N N . GLY A 1 89 ? 2.214 0.605 15.501 1.00 93.50 89 GLY A N 1
ATOM 683 C CA . GLY A 1 89 ? 1.862 0.757 14.097 1.00 93.50 89 GLY A CA 1
ATOM 684 C C . GLY A 1 89 ? 0.385 0.540 13.820 1.00 93.50 89 GLY A C 1
ATOM 685 O O . GLY A 1 89 ? -0.353 0.036 14.664 1.00 93.50 89 GLY A O 1
ATOM 686 N N . ILE A 1 90 ? -0.017 0.926 12.616 1.00 93.88 90 ILE A N 1
ATOM 687 C CA . ILE A 1 90 ? -1.360 0.752 12.076 1.00 93.88 90 ILE A CA 1
ATOM 688 C C . ILE A 1 90 ? -1.292 -0.379 11.056 1.00 93.88 90 ILE A C 1
ATOM 690 O O . ILE A 1 90 ? -0.575 -0.280 10.062 1.00 93.88 90 ILE A O 1
ATOM 694 N N . HIS A 1 91 ? -2.028 -1.459 11.308 1.00 93.06 91 HIS A N 1
ATOM 695 C CA . HIS A 1 91 ? -2.177 -2.546 10.349 1.00 93.06 91 HIS A CA 1
ATOM 696 C C . HIS A 1 91 ? -3.441 -2.335 9.518 1.00 93.06 91 HIS A C 1
ATOM 698 O O . HIS A 1 91 ? -4.528 -2.185 10.074 1.00 93.06 91 HIS A O 1
ATOM 704 N N . ILE A 1 92 ? -3.291 -2.351 8.195 1.00 93.94 92 ILE A N 1
ATOM 705 C CA . ILE A 1 92 ? -4.401 -2.243 7.246 1.00 93.94 92 ILE A CA 1
ATOM 706 C C . ILE A 1 92 ? -4.592 -3.619 6.590 1.00 93.94 92 ILE A C 1
ATOM 708 O O . ILE A 1 92 ? -3.628 -4.146 6.026 1.00 93.94 92 ILE A O 1
ATOM 712 N N . PRO A 1 93 ? -5.792 -4.223 6.659 1.00 93.50 93 PRO A N 1
ATOM 713 C CA . PRO A 1 93 ? -6.035 -5.550 6.104 1.00 93.50 93 PRO A CA 1
ATOM 714 C C . PRO A 1 93 ? -6.134 -5.494 4.573 1.00 93.50 93 PRO A C 1
ATOM 716 O O . PRO A 1 93 ? -7.187 -5.182 4.028 1.00 93.50 93 PRO A O 1
ATOM 719 N N . ILE A 1 94 ? -5.040 -5.825 3.886 1.00 95.88 94 ILE A N 1
ATOM 720 C CA . ILE A 1 94 ? -4.973 -5.857 2.417 1.00 95.88 94 ILE A CA 1
ATOM 721 C C . ILE A 1 94 ? -5.602 -7.143 1.873 1.00 95.88 94 ILE A C 1
ATOM 723 O O . ILE A 1 94 ? -5.332 -8.244 2.366 1.00 95.88 94 ILE A O 1
ATOM 727 N N . LYS A 1 95 ? -6.397 -7.016 0.810 1.00 94.88 95 LYS A N 1
ATOM 728 C CA . LYS A 1 95 ? -7.043 -8.121 0.096 1.00 94.88 95 LYS A CA 1
ATOM 729 C C . LYS A 1 95 ? -6.784 -8.040 -1.408 1.00 94.88 95 LYS A C 1
ATOM 731 O O . LYS A 1 95 ? -6.395 -7.015 -1.963 1.00 94.88 95 LYS A O 1
ATOM 736 N N . LYS A 1 96 ? -7.011 -9.163 -2.096 1.00 97.00 96 LYS A N 1
ATOM 737 C CA . LYS A 1 96 ? -7.003 -9.209 -3.563 1.00 97.00 96 LYS A CA 1
ATOM 738 C C . LYS A 1 96 ? -8.038 -8.225 -4.113 1.00 97.00 96 LYS A C 1
ATOM 740 O O . LYS A 1 96 ? -9.193 -8.269 -3.704 1.00 97.00 96 LYS A O 1
ATOM 745 N N . GLY A 1 97 ? -7.631 -7.420 -5.089 1.00 95.06 97 GLY A N 1
ATOM 746 C CA . GLY A 1 97 ? -8.472 -6.405 -5.720 1.00 95.06 97 GLY A CA 1
ATOM 747 C C . GLY A 1 97 ? -8.297 -4.995 -5.155 1.00 95.06 97 GLY A C 1
ATOM 748 O O . GLY A 1 97 ? -8.673 -4.055 -5.852 1.00 95.06 97 GLY A O 1
ATOM 749 N N . ASP A 1 98 ? -7.683 -4.841 -3.978 1.00 96.19 98 ASP A N 1
ATOM 750 C CA . ASP A 1 98 ? -7.352 -3.525 -3.422 1.00 96.19 98 ASP A CA 1
ATOM 751 C C . ASP A 1 98 ? -6.307 -2.803 -4.281 1.00 96.19 98 ASP A C 1
ATOM 753 O O . ASP A 1 98 ? -5.611 -3.414 -5.101 1.00 96.19 98 ASP A O 1
ATOM 757 N N . TYR A 1 99 ? -6.169 -1.496 -4.065 1.00 96.81 99 TYR A N 1
ATOM 758 C CA . TYR A 1 99 ? -5.183 -0.667 -4.747 1.00 96.81 99 TYR A CA 1
ATOM 759 C C . TYR A 1 99 ? -4.082 -0.175 -3.806 1.00 96.81 99 TYR A C 1
ATOM 761 O O . TYR A 1 99 ? -4.303 0.139 -2.632 1.00 96.81 99 TYR A O 1
ATOM 769 N N . VAL A 1 100 ? -2.874 -0.095 -4.357 1.00 97.31 100 VAL A N 1
ATOM 770 C CA . VAL A 1 100 ? -1.665 0.379 -3.682 1.00 97.31 100 VAL A CA 1
ATOM 771 C C . VAL A 1 100 ? -0.907 1.350 -4.586 1.00 97.31 100 VAL A C 1
ATOM 773 O O . VAL A 1 100 ? -0.978 1.269 -5.812 1.00 97.31 100 VAL A O 1
ATOM 776 N N . GLN A 1 101 ? -0.145 2.253 -3.982 1.00 97.62 101 GLN A N 1
ATOM 777 C CA . GLN A 1 101 ? 0.880 3.040 -4.659 1.00 97.62 101 GLN A CA 1
ATOM 778 C C . GLN A 1 101 ? 2.195 2.263 -4.621 1.00 97.62 101 GLN 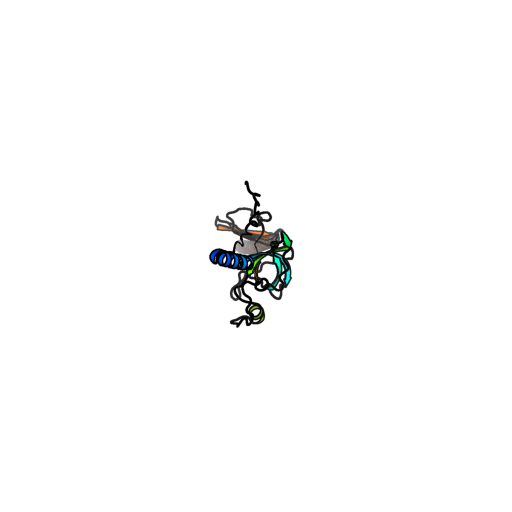A C 1
ATOM 780 O O . GLN A 1 101 ? 2.670 1.916 -3.543 1.00 97.62 101 GLN A O 1
ATOM 785 N N . LEU A 1 102 ? 2.807 2.020 -5.775 1.00 97.69 102 LEU A N 1
ATOM 786 C CA . LEU A 1 102 ? 4.173 1.511 -5.862 1.00 97.69 102 LEU A CA 1
ATOM 787 C C . LEU A 1 102 ? 5.155 2.671 -5.897 1.00 97.69 102 LEU A C 1
ATOM 789 O O . LEU A 1 102 ? 4.942 3.622 -6.648 1.00 97.69 102 LEU A O 1
ATOM 793 N N . ILE A 1 103 ? 6.228 2.575 -5.121 1.00 97.56 103 ILE A N 1
ATOM 794 C CA . ILE A 1 103 ? 7.390 3.462 -5.205 1.00 97.56 103 ILE A CA 1
ATOM 795 C C . ILE A 1 103 ? 8.601 2.599 -5.530 1.00 97.56 103 ILE A C 1
ATOM 797 O O . ILE A 1 103 ? 8.944 1.695 -4.765 1.00 97.56 103 ILE A O 1
ATOM 801 N N . PHE A 1 104 ? 9.232 2.876 -6.665 1.00 96.75 104 PHE A N 1
ATOM 802 C CA . PHE A 1 104 ? 10.408 2.146 -7.119 1.00 96.75 104 PHE A CA 1
ATOM 803 C C . PHE A 1 104 ? 11.661 2.746 -6.487 1.00 96.75 104 PHE A C 1
ATOM 805 O O . PHE A 1 104 ? 11.820 3.967 -6.431 1.00 96.75 104 PHE A O 1
ATOM 812 N N . GLN A 1 105 ? 12.527 1.880 -5.979 1.00 96.31 105 GLN A N 1
ATOM 813 C CA . GLN A 1 105 ? 13.738 2.268 -5.273 1.00 96.31 105 GLN A CA 1
ATOM 814 C C . GLN A 1 105 ? 14.868 2.579 -6.261 1.00 96.31 105 GLN A C 1
ATOM 816 O O . GLN A 1 105 ? 14.892 2.124 -7.407 1.00 96.31 105 GLN A O 1
ATOM 821 N N . ASP A 1 106 ? 15.822 3.393 -5.819 1.00 94.31 106 ASP A N 1
ATOM 822 C CA . ASP A 1 106 ? 16.959 3.822 -6.635 1.00 94.31 106 ASP A CA 1
ATOM 823 C C . ASP A 1 106 ? 17.987 2.698 -6.869 1.00 94.31 106 ASP A C 1
ATOM 825 O O . ASP A 1 106 ? 18.787 2.764 -7.812 1.00 94.31 106 ASP A O 1
ATOM 829 N N . ARG A 1 107 ? 17.978 1.678 -6.009 1.00 94.31 107 ARG A N 1
ATOM 830 C CA . ARG A 1 107 ? 18.844 0.495 -6.013 1.00 94.31 107 ARG A CA 1
ATOM 831 C C . ARG A 1 107 ? 18.037 -0.753 -5.692 1.00 94.31 107 ARG A C 1
ATOM 833 O O . ARG A 1 107 ? 16.934 -0.660 -5.154 1.00 94.31 107 ARG A O 1
ATOM 840 N N . SER A 1 108 ? 18.632 -1.910 -5.972 1.00 93.94 108 SER A N 1
ATOM 841 C CA . SER A 1 108 ? 18.002 -3.170 -5.615 1.00 93.94 108 SER A CA 1
ATOM 842 C C . SER A 1 108 ? 17.823 -3.328 -4.109 1.00 93.94 108 SER A C 1
ATOM 844 O O . SER A 1 108 ? 18.731 -3.044 -3.322 1.00 93.94 108 SER A O 1
ATOM 846 N N . ILE A 1 109 ? 16.638 -3.799 -3.720 1.00 94.81 109 ILE A N 1
ATOM 847 C CA . ILE A 1 109 ? 16.266 -4.027 -2.319 1.00 94.81 109 ILE A CA 1
ATOM 848 C C . ILE A 1 109 ? 16.154 -5.505 -1.956 1.00 94.81 109 ILE A C 1
ATOM 850 O O . ILE A 1 109 ? 15.888 -5.816 -0.796 1.00 94.81 109 ILE A O 1
ATOM 854 N N . ASP A 1 110 ? 16.407 -6.421 -2.891 1.00 92.50 110 ASP A N 1
ATOM 855 C CA . ASP A 1 110 ? 16.248 -7.867 -2.691 1.00 92.50 110 ASP A CA 1
ATOM 856 C C . ASP A 1 110 ? 17.014 -8.364 -1.452 1.00 92.50 110 ASP A C 1
ATOM 858 O O . ASP A 1 110 ? 16.471 -9.036 -0.565 1.00 92.50 110 ASP A O 1
ATOM 862 N N . LYS A 1 111 ? 18.279 -7.948 -1.321 1.00 93.38 111 LYS A N 1
ATOM 863 C CA . LYS A 1 111 ? 19.107 -8.297 -0.161 1.00 93.38 111 LYS A CA 1
ATOM 864 C C . LYS A 1 111 ? 18.593 -7.653 1.123 1.00 93.38 111 LYS A C 1
ATOM 866 O O . LYS A 1 111 ? 18.559 -8.313 2.162 1.00 93.38 111 LYS A O 1
ATOM 871 N N . TRP A 1 112 ? 18.146 -6.400 1.056 1.00 95.25 112 TRP A N 1
ATOM 872 C CA . TRP A 1 112 ? 17.614 -5.682 2.213 1.00 95.25 112 TRP A CA 1
ATOM 873 C C . TRP A 1 112 ? 16.317 -6.307 2.733 1.00 95.25 112 TRP A C 1
ATOM 875 O O . TRP A 1 112 ? 16.165 -6.453 3.943 1.00 95.25 112 TRP A O 1
ATOM 885 N N . ILE A 1 113 ? 15.423 -6.758 1.848 1.00 92.81 113 ILE A N 1
ATOM 886 C CA . ILE A 1 113 ? 14.187 -7.459 2.230 1.00 92.81 113 ILE A CA 1
ATOM 887 C C . ILE A 1 113 ? 14.504 -8.705 3.068 1.00 92.81 113 ILE A C 1
ATOM 889 O O . ILE A 1 113 ? 13.797 -9.003 4.029 1.00 92.81 113 ILE A O 1
ATOM 893 N N . SER A 1 114 ? 15.572 -9.429 2.721 1.00 91.56 114 SER A N 1
ATOM 894 C CA . SER A 1 114 ? 15.945 -10.669 3.410 1.00 91.56 114 SER A CA 1
ATOM 895 C C . SER A 1 114 ? 16.759 -10.452 4.692 1.00 91.56 114 SER A C 1
ATOM 897 O O . SER A 1 114 ? 16.581 -11.188 5.661 1.00 91.56 114 SER A O 1
ATOM 899 N N . SER A 1 115 ? 17.651 -9.457 4.704 1.00 92.75 115 SER A N 1
ATOM 900 C CA . SER A 1 115 ? 18.662 -9.284 5.758 1.00 92.75 115 SER A CA 1
ATOM 901 C C . SER A 1 115 ? 18.379 -8.104 6.693 1.00 92.75 115 SER A C 1
ATOM 903 O O . SER A 1 115 ? 18.816 -8.107 7.843 1.00 92.75 115 SER A O 1
ATOM 905 N N . GLY A 1 116 ? 17.646 -7.093 6.222 1.00 91.62 116 GLY A N 1
ATOM 906 C CA . GLY A 1 116 ? 17.527 -5.797 6.884 1.00 91.62 116 GLY A CA 1
ATOM 907 C C . GLY A 1 116 ? 18.879 -5.090 7.059 1.00 91.62 116 GLY A C 1
ATOM 908 O O . GLY A 1 116 ? 19.905 -5.511 6.530 1.00 91.62 116 GLY A O 1
ATOM 909 N N . GLY A 1 117 ? 18.882 -3.996 7.827 1.00 93.50 117 GLY A N 1
ATOM 910 C CA . GLY A 1 117 ? 20.105 -3.260 8.166 1.00 93.50 117 GLY A CA 1
ATOM 911 C C . GLY A 1 117 ? 20.785 -2.588 6.967 1.00 93.50 117 GLY A C 1
ATOM 912 O O . GLY A 1 117 ? 20.130 -2.220 5.993 1.00 93.50 117 GLY A O 1
ATOM 913 N N . THR A 1 118 ? 22.101 -2.395 7.066 1.00 94.75 118 THR A N 1
ATOM 914 C CA . THR A 1 118 ? 22.931 -1.859 5.979 1.00 94.75 118 THR A CA 1
ATOM 915 C C . THR A 1 118 ? 23.423 -3.010 5.111 1.00 94.75 118 THR A C 1
ATOM 917 O O . THR A 1 118 ? 24.134 -3.887 5.602 1.00 94.75 118 THR A O 1
ATOM 920 N N . VAL A 1 119 ? 23.072 -2.996 3.826 1.00 94.00 119 VAL A N 1
ATOM 921 C CA . VAL A 1 119 ? 23.462 -4.030 2.861 1.00 94.00 119 VAL A CA 1
ATOM 922 C C . VAL A 1 119 ? 24.120 -3.403 1.636 1.00 94.00 119 VAL A C 1
ATOM 924 O O . VAL A 1 119 ? 23.741 -2.311 1.221 1.00 94.00 119 VAL A O 1
ATOM 927 N N . ASP A 1 120 ? 25.088 -4.108 1.051 1.00 92.38 120 ASP A N 1
ATOM 928 C CA . ASP A 1 120 ? 25.538 -3.850 -0.319 1.00 92.38 120 ASP A CA 1
ATOM 929 C C . ASP A 1 120 ? 24.574 -4.562 -1.278 1.00 92.38 120 ASP A C 1
ATOM 931 O O . ASP A 1 120 ? 24.490 -5.792 -1.178 1.00 92.38 120 ASP A O 1
ATOM 935 N N . PRO A 1 121 ? 23.836 -3.842 -2.147 1.00 88.06 121 PRO A N 1
ATOM 936 C CA . PRO A 1 121 ? 22.873 -4.437 -3.066 1.00 88.06 121 PRO A CA 1
ATOM 937 C C . PRO A 1 121 ? 23.447 -5.548 -3.948 1.00 88.06 121 PRO A C 1
ATOM 939 O O . PRO A 1 121 ? 22.687 -6.452 -4.282 1.00 88.06 121 PRO A O 1
ATOM 942 N N . GLU A 1 122 ? 24.744 -5.502 -4.299 1.00 88.50 122 GLU A N 1
ATOM 943 C CA . GLU A 1 122 ? 25.448 -6.364 -5.281 1.00 88.50 122 GLU A CA 1
ATOM 944 C C . GLU A 1 122 ? 24.873 -6.324 -6.713 1.00 88.50 122 GLU A C 1
ATOM 946 O O . GLU A 1 122 ? 25.612 -6.396 -7.696 1.00 88.50 122 GLU A O 1
ATOM 951 N N . ASP A 1 123 ? 23.564 -6.143 -6.843 1.00 89.44 123 ASP A N 1
ATOM 952 C CA . ASP A 1 123 ? 22.840 -5.913 -8.074 1.00 89.44 123 ASP A CA 1
ATOM 953 C C . ASP A 1 123 ? 22.961 -4.446 -8.520 1.00 89.44 123 ASP A C 1
ATOM 955 O O . ASP A 1 123 ? 22.809 -3.496 -7.747 1.00 89.44 123 ASP A O 1
ATOM 959 N N . THR A 1 124 ? 23.240 -4.263 -9.809 1.00 91.75 124 THR A N 1
ATOM 960 C CA . THR A 1 124 ? 23.474 -2.954 -10.432 1.00 91.75 124 THR A CA 1
ATOM 961 C C . THR A 1 124 ? 22.209 -2.315 -11.002 1.00 91.75 124 THR A C 1
ATOM 963 O O . THR A 1 124 ? 22.277 -1.190 -11.514 1.00 91.75 124 THR A O 1
ATOM 966 N N . ARG A 1 125 ? 21.062 -3.002 -10.908 1.00 90.88 125 ARG A N 1
ATOM 967 C CA . ARG A 1 125 ? 19.752 -2.478 -11.297 1.00 90.88 125 ARG A CA 1
ATOM 968 C C . ARG A 1 125 ? 19.406 -1.206 -10.522 1.00 90.88 125 ARG A C 1
ATOM 970 O O . ARG A 1 125 ? 19.758 -1.016 -9.356 1.00 90.88 125 ARG A O 1
ATOM 977 N N . LYS A 1 126 ? 18.733 -0.295 -11.223 1.00 92.31 126 LYS A N 1
ATOM 978 C CA . LYS A 1 126 ? 18.295 1.010 -10.720 1.00 92.31 126 LYS A CA 1
ATOM 979 C C . LYS A 1 126 ? 16.904 1.273 -11.258 1.00 92.31 126 LYS A C 1
ATOM 981 O O . LYS A 1 126 ? 16.713 1.111 -12.463 1.00 92.31 126 LYS A O 1
ATOM 986 N N . HIS A 1 127 ? 15.983 1.725 -10.407 1.00 92.81 127 HIS A N 1
ATOM 987 C CA . HIS A 1 127 ? 14.612 2.030 -10.826 1.00 92.81 127 HIS A CA 1
ATOM 988 C C . HIS A 1 127 ? 13.952 0.860 -11.577 1.00 92.81 127 HIS A C 1
ATOM 990 O O . HIS A 1 127 ? 13.248 1.056 -12.572 1.00 92.81 127 HIS A O 1
ATOM 996 N N . ASP A 1 128 ? 14.234 -0.370 -11.141 1.00 92.25 128 ASP A N 1
ATOM 997 C CA . ASP A 1 128 ? 13.710 -1.577 -11.768 1.00 92.25 128 ASP A CA 1
ATOM 998 C C . ASP A 1 128 ? 12.320 -1.925 -11.227 1.00 92.25 128 ASP A C 1
ATOM 1000 O O . ASP A 1 128 ? 11.940 -1.528 -10.126 1.00 92.25 128 ASP A O 1
ATOM 1004 N N . ALA A 1 129 ? 11.536 -2.666 -12.014 1.00 89.94 129 ALA A N 1
ATOM 1005 C CA . ALA A 1 129 ? 10.169 -3.003 -11.641 1.00 89.94 129 ALA A CA 1
ATOM 1006 C C . ALA A 1 129 ? 10.088 -3.923 -10.415 1.00 89.94 129 ALA A C 1
ATOM 1008 O O . ALA A 1 129 ? 9.100 -3.837 -9.687 1.00 89.94 129 ALA A O 1
ATOM 1009 N N . SER A 1 130 ? 11.078 -4.793 -10.176 1.00 91.06 130 SER A N 1
ATOM 1010 C CA . SER A 1 130 ? 11.044 -5.675 -9.001 1.00 91.06 130 SER A CA 1
ATOM 1011 C C . SER A 1 130 ? 11.368 -4.945 -7.700 1.00 91.06 130 SER A C 1
ATOM 1013 O O . SER A 1 130 ? 10.943 -5.379 -6.635 1.00 91.06 130 SER A O 1
ATOM 1015 N N . ASP A 1 131 ? 12.095 -3.831 -7.782 1.00 93.94 131 ASP A N 1
ATOM 1016 C CA . ASP A 1 131 ? 12.582 -3.076 -6.630 1.00 93.94 131 ASP A CA 1
ATOM 1017 C C . ASP A 1 131 ? 11.547 -2.037 -6.183 1.00 93.94 131 ASP A C 1
ATOM 1019 O O . ASP A 1 131 ? 11.808 -0.836 -6.109 1.00 93.94 131 ASP A O 1
ATOM 1023 N N . ALA A 1 132 ? 10.325 -2.500 -5.930 1.00 96.50 132 ALA A N 1
ATOM 1024 C CA . ALA A 1 132 ? 9.203 -1.661 -5.536 1.00 96.50 132 ALA A CA 1
ATOM 1025 C C . ALA A 1 132 ? 8.881 -1.798 -4.043 1.00 96.50 132 ALA A C 1
ATOM 1027 O O . ALA A 1 132 ? 9.124 -2.825 -3.419 1.00 96.50 132 ALA A O 1
ATOM 1028 N N . VAL A 1 133 ? 8.249 -0.770 -3.482 1.00 97.62 133 VAL A N 1
ATOM 1029 C CA . VAL A 1 133 ? 7.575 -0.804 -2.177 1.00 97.62 133 VAL A CA 1
ATOM 1030 C C . VAL A 1 133 ? 6.115 -0.423 -2.389 1.00 97.62 133 VAL A C 1
ATOM 1032 O O . VAL A 1 133 ? 5.826 0.545 -3.093 1.00 97.62 133 VAL A O 1
ATOM 1035 N N . ALA A 1 134 ? 5.191 -1.168 -1.785 1.00 97.88 134 ALA A N 1
ATOM 1036 C CA . ALA A 1 134 ? 3.756 -0.929 -1.895 1.00 97.88 134 ALA A CA 1
ATOM 1037 C C . ALA A 1 134 ? 3.215 -0.165 -0.678 1.00 97.88 134 ALA A C 1
ATOM 1039 O O . ALA A 1 134 ? 3.346 -0.620 0.457 1.00 97.88 134 ALA A O 1
ATOM 1040 N N . ILE A 1 135 ? 2.546 0.963 -0.913 1.00 97.75 135 ILE A N 1
ATOM 1041 C CA . ILE A 1 135 ? 1.833 1.743 0.105 1.00 97.75 135 ILE A CA 1
ATOM 1042 C C . ILE A 1 135 ? 0.322 1.582 -0.127 1.00 97.75 135 ILE A C 1
ATOM 1044 O O . ILE A 1 135 ? -0.178 1.992 -1.178 1.00 97.75 135 ILE A O 1
ATOM 1048 N N . PRO A 1 136 ? -0.432 0.987 0.811 1.00 95.81 136 PRO A N 1
ATOM 1049 C CA . PRO A 1 136 ? -1.874 0.823 0.669 1.00 95.81 136 PRO A CA 1
ATOM 1050 C C . PRO A 1 136 ? -2.626 2.149 0.827 1.00 95.81 136 PRO A C 1
ATOM 1052 O O . PRO A 1 136 ? -2.204 3.023 1.582 1.00 95.81 136 PRO A O 1
ATOM 1055 N N . GLY A 1 137 ? -3.772 2.265 0.148 1.00 92.06 137 GLY A N 1
ATOM 1056 C CA . GLY A 1 137 ? -4.708 3.385 0.324 1.00 92.06 137 GLY A CA 1
ATOM 1057 C C . GLY A 1 137 ? -4.885 4.304 -0.888 1.00 92.06 137 GLY A C 1
ATOM 1058 O O . GLY A 1 137 ? -5.675 5.240 -0.814 1.00 92.06 137 GLY A O 1
ATOM 1059 N N . LEU A 1 138 ? -4.207 4.047 -2.011 1.00 94.69 138 LEU A N 1
ATOM 1060 C CA . LEU A 1 138 ? -4.401 4.820 -3.241 1.00 94.69 138 LEU A CA 1
ATOM 1061 C C . LEU A 1 138 ? -5.573 4.268 -4.061 1.00 94.69 138 LEU A C 1
ATOM 1063 O O . LEU A 1 138 ? -5.379 3.415 -4.922 1.00 94.69 138 LEU A O 1
ATOM 1067 N N . PHE A 1 139 ? -6.782 4.763 -3.806 1.00 94.19 139 PHE A N 1
ATOM 1068 C CA . PHE A 1 139 ? -7.982 4.384 -4.557 1.00 94.19 139 PHE A CA 1
ATOM 1069 C C . PHE A 1 139 ? -8.298 5.376 -5.689 1.00 94.19 139 PHE A C 1
ATOM 1071 O O . PHE A 1 139 ? -7.999 6.568 -5.569 1.00 94.19 139 PHE A O 1
ATOM 1078 N N . PRO A 1 140 ? -8.902 4.914 -6.802 1.00 94.75 140 PRO A N 1
ATOM 1079 C CA . PRO A 1 140 ? -9.350 5.801 -7.870 1.00 94.75 140 PRO A CA 1
ATOM 1080 C C . PRO A 1 140 ? -10.510 6.691 -7.400 1.00 94.75 140 PRO A C 1
ATOM 1082 O O . PRO A 1 140 ? -11.309 6.305 -6.551 1.00 94.75 140 PRO A O 1
ATOM 1085 N N . ALA A 1 141 ? -10.651 7.873 -8.004 1.00 94.69 141 ALA A N 1
ATOM 1086 C CA . ALA A 1 141 ? -11.649 8.870 -7.596 1.00 94.69 141 ALA A CA 1
ATOM 1087 C C . ALA A 1 141 ? -13.116 8.406 -7.726 1.00 94.69 141 ALA A C 1
ATOM 1089 O O . ALA A 1 141 ? -14.002 9.008 -7.129 1.00 94.69 141 ALA A O 1
ATOM 1090 N N . ASN A 1 142 ? -13.387 7.343 -8.489 1.00 94.31 142 ASN A N 1
ATOM 1091 C CA . ASN A 1 142 ? -14.710 6.720 -8.593 1.00 94.31 142 ASN A CA 1
ATOM 1092 C C . ASN A 1 142 ? -14.985 5.666 -7.500 1.00 94.31 142 ASN A C 1
ATOM 1094 O O . ASN A 1 142 ? -16.043 5.044 -7.517 1.00 94.31 142 ASN A O 1
ATOM 1098 N N . GLN A 1 143 ? -14.041 5.448 -6.582 1.00 93.31 143 GLN A N 1
ATOM 1099 C CA . GLN A 1 143 ? -14.168 4.585 -5.405 1.00 93.31 143 GLN A CA 1
ATOM 1100 C C . GLN A 1 143 ? -13.626 5.306 -4.157 1.00 93.31 143 GLN A C 1
ATOM 1102 O O . GLN A 1 143 ? -12.694 4.815 -3.516 1.00 93.31 143 GLN A O 1
ATOM 1107 N N . PRO A 1 144 ? -14.142 6.504 -3.824 1.00 92.19 144 PRO A N 1
ATOM 1108 C CA . PRO A 1 144 ? -13.695 7.217 -2.638 1.00 92.19 144 PRO A CA 1
ATOM 1109 C C . PRO A 1 144 ? -14.115 6.463 -1.371 1.00 92.19 144 PRO A C 1
ATOM 1111 O O . PRO A 1 144 ? -15.132 5.768 -1.347 1.00 92.19 144 PRO A O 1
ATOM 1114 N N . MET A 1 145 ? -13.356 6.645 -0.291 1.00 90.62 145 MET A N 1
ATOM 1115 C CA . MET A 1 145 ? -13.805 6.225 1.033 1.00 90.62 145 MET A CA 1
ATOM 1116 C C . MET A 1 145 ? -15.058 7.021 1.413 1.00 90.62 145 MET A C 1
ATOM 1118 O O . MET A 1 145 ? -15.049 8.251 1.385 1.00 90.62 145 MET A O 1
ATOM 1122 N N . GLU A 1 146 ? -16.130 6.324 1.784 1.00 88.75 146 GLU A N 1
ATOM 1123 C CA . GLU A 1 146 ? -17.354 6.964 2.262 1.00 88.75 146 GLU A CA 1
ATOM 1124 C C . GLU A 1 146 ? -17.130 7.592 3.640 1.00 88.75 146 GLU A C 1
ATOM 1126 O O . GLU A 1 146 ? -16.754 6.910 4.598 1.00 88.75 146 GLU A O 1
ATOM 1131 N N . VAL A 1 147 ? -17.393 8.895 3.736 1.00 90.06 147 VAL A N 1
ATOM 1132 C CA . VAL A 1 147 ? -17.287 9.686 4.965 1.00 90.06 147 VAL A CA 1
ATOM 1133 C C . VAL A 1 147 ? -18.571 10.499 5.128 1.00 90.06 147 VAL A C 1
ATOM 1135 O O . VAL A 1 147 ? -19.066 11.078 4.165 1.00 90.06 147 VAL A O 1
ATOM 1138 N N . SER A 1 148 ? -19.128 10.538 6.343 1.00 87.56 148 SER A N 1
ATOM 1139 C CA . SER A 1 148 ? -20.400 11.226 6.617 1.00 87.56 148 SER A CA 1
ATOM 1140 C C . SER A 1 148 ? -20.285 12.751 6.697 1.00 87.56 148 SER A C 1
ATOM 1142 O O . SER A 1 148 ? -21.249 13.449 6.403 1.00 87.56 148 SER A O 1
ATOM 1144 N N . ASP A 1 149 ? -19.138 13.258 7.150 1.00 91.62 149 ASP A N 1
ATOM 1145 C CA . ASP A 1 149 ? -18.863 14.685 7.334 1.00 91.62 149 ASP A CA 1
ATOM 1146 C C . ASP A 1 149 ? -17.395 14.949 6.946 1.00 91.62 149 ASP A C 1
ATOM 1148 O O . ASP A 1 149 ? -16.510 14.303 7.511 1.00 91.62 149 ASP A O 1
ATOM 1152 N N . PRO A 1 150 ? -17.110 15.839 5.980 1.00 93.69 150 PRO A N 1
ATOM 1153 C CA . PRO A 1 150 ? -15.750 16.075 5.492 1.00 93.69 150 PRO A CA 1
ATOM 1154 C C . PRO A 1 150 ? -14.800 16.683 6.536 1.00 93.69 150 PRO A C 1
ATOM 1156 O O . PRO A 1 150 ? -13.588 16.641 6.338 1.00 93.69 150 PRO A O 1
ATOM 1159 N N . GLU A 1 151 ? -15.316 17.246 7.633 1.00 94.69 151 GLU A N 1
ATOM 1160 C CA . GLU A 1 151 ? -14.498 17.825 8.709 1.00 94.69 151 GLU A CA 1
ATOM 1161 C C . GLU A 1 151 ? -14.108 16.799 9.789 1.00 94.69 151 GLU A C 1
ATOM 1163 O O . GLU A 1 151 ? -13.356 17.122 10.714 1.00 94.69 151 GLU A O 1
ATOM 1168 N N . ASP A 1 152 ? -14.637 15.577 9.705 1.00 93.69 152 ASP A N 1
ATOM 1169 C CA . ASP A 1 152 ? -14.399 14.519 10.678 1.00 93.69 152 ASP A CA 1
ATOM 1170 C C . ASP A 1 152 ? -13.178 13.660 10.293 1.00 93.69 152 ASP A C 1
ATOM 117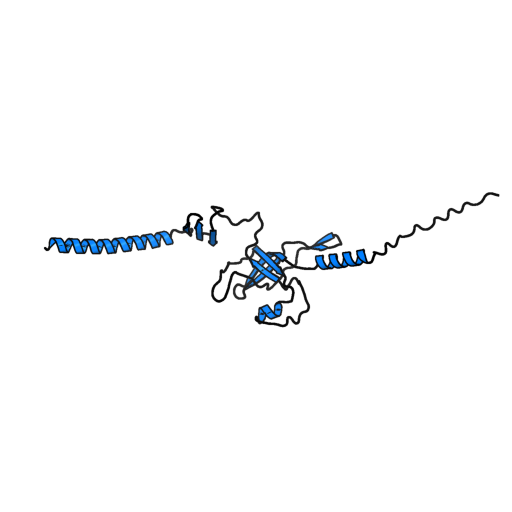2 O O . ASP A 1 152 ? -12.973 13.301 9.133 1.00 93.69 152 ASP A O 1
ATOM 1176 N N . MET A 1 153 ? -12.389 13.243 11.289 1.00 94.62 153 MET A N 1
ATOM 1177 C CA . MET A 1 153 ? -11.346 12.230 11.094 1.00 94.62 153 MET A CA 1
ATOM 1178 C C . MET A 1 153 ? -11.915 10.843 11.396 1.00 94.62 153 MET A C 1
ATOM 1180 O O . MET A 1 153 ? -12.371 10.595 12.515 1.00 94.62 153 MET A O 1
ATOM 1184 N N . VAL A 1 154 ? -11.857 9.933 10.420 1.00 93.94 154 VAL A N 1
ATOM 1185 C CA . VAL A 1 154 ? -12.503 8.615 10.497 1.00 93.94 154 VAL A CA 1
ATOM 1186 C C . VAL A 1 154 ? -11.479 7.483 10.450 1.00 93.94 154 VAL A C 1
ATOM 1188 O O . VAL A 1 154 ? -10.695 7.374 9.511 1.00 93.94 154 VAL A O 1
ATOM 1191 N N . LEU A 1 155 ? -11.534 6.593 11.442 1.00 93.69 155 LEU A N 1
ATOM 1192 C CA . LEU A 1 155 ? -10.934 5.261 11.391 1.00 93.69 155 LEU A CA 1
ATOM 1193 C C . LEU A 1 155 ? -12.058 4.247 11.196 1.00 93.69 155 LEU A C 1
ATOM 1195 O O . LEU A 1 155 ? -12.930 4.128 12.055 1.00 93.69 155 LEU A O 1
ATOM 1199 N N . LYS A 1 156 ? -12.041 3.526 10.076 1.00 91.19 156 LYS A N 1
ATOM 1200 C CA . LYS A 1 156 ? -13.111 2.603 9.689 1.00 91.19 156 LYS A CA 1
ATOM 1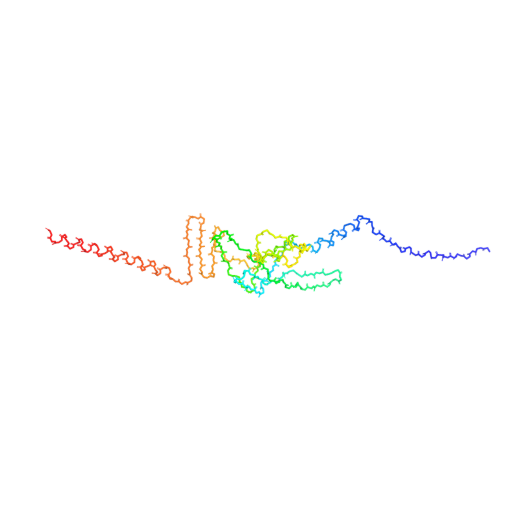201 C C . LYS A 1 156 ? -12.561 1.221 9.383 1.00 91.19 156 LYS A C 1
ATOM 1203 O O . LYS A 1 156 ? -11.554 1.085 8.693 1.00 91.19 156 LYS A O 1
ATOM 1208 N N . ASN A 1 157 ? -13.265 0.205 9.859 1.00 91.25 157 ASN A N 1
ATOM 1209 C CA . ASN A 1 157 ? -13.108 -1.173 9.428 1.00 91.25 157 ASN A CA 1
ATOM 1210 C C . ASN A 1 157 ? -14.504 -1.759 9.202 1.00 91.25 157 ASN A C 1
ATOM 1212 O O . ASN A 1 157 ? -15.138 -2.256 10.133 1.00 91.25 157 ASN A O 1
ATOM 1216 N N . ASP A 1 158 ? -14.978 -1.644 7.961 1.00 87.75 158 ASP A N 1
ATOM 1217 C CA . ASP A 1 158 ? -16.313 -2.071 7.543 1.00 87.75 158 ASP A CA 1
ATOM 1218 C C . ASP A 1 158 ? -17.427 -1.430 8.398 1.00 87.75 158 ASP A C 1
ATOM 1220 O O . ASP A 1 158 ? -17.639 -0.221 8.306 1.00 87.75 158 ASP A O 1
ATOM 1224 N N . SER A 1 159 ? -18.099 -2.194 9.264 1.00 86.19 159 SER A N 1
ATOM 1225 C CA . SER A 1 159 ? -19.194 -1.704 10.115 1.00 86.19 159 SER A CA 1
ATOM 1226 C C . SER A 1 159 ? -18.747 -0.988 11.395 1.00 86.19 159 SER A C 1
ATOM 1228 O O . SER A 1 159 ? -19.588 -0.429 12.101 1.00 86.19 159 SER A O 1
ATOM 1230 N N . VAL A 1 160 ? -17.451 -1.015 11.726 1.00 89.19 160 VAL A N 1
ATOM 1231 C CA . VAL A 1 160 ? -16.899 -0.365 12.923 1.00 89.19 160 VAL A CA 1
ATOM 1232 C C . VAL A 1 160 ? -16.212 0.938 12.540 1.00 89.19 160 VAL A C 1
ATOM 1234 O O . VAL A 1 160 ? -15.327 0.955 11.685 1.00 89.19 160 VAL A O 1
ATOM 1237 N N . GLU A 1 161 ? -16.583 2.023 13.216 1.00 90.44 161 GLU A N 1
ATOM 1238 C CA . GLU A 1 161 ? -16.060 3.366 12.980 1.00 90.44 161 GLU A CA 1
ATOM 1239 C C . GLU A 1 161 ? -15.707 4.066 14.297 1.00 90.44 161 GLU A C 1
ATOM 1241 O O . GLU A 1 161 ? -16.471 4.047 15.267 1.00 90.44 161 GLU A O 1
ATOM 1246 N N . ILE A 1 162 ? -14.557 4.736 14.305 1.00 91.94 162 ILE A N 1
ATOM 1247 C CA . ILE A 1 162 ? -14.154 5.707 15.320 1.00 91.94 162 ILE A CA 1
ATOM 1248 C C . ILE A 1 162 ? -14.003 7.049 14.612 1.00 91.94 162 ILE A C 1
ATOM 1250 O O . ILE A 1 162 ? -13.202 7.183 13.688 1.00 91.94 162 ILE A O 1
ATOM 1254 N N . ILE A 1 163 ? -14.776 8.038 15.046 1.00 92.50 163 ILE A N 1
ATOM 1255 C CA . ILE A 1 163 ? -14.880 9.345 14.404 1.00 92.50 163 ILE A CA 1
ATOM 1256 C C . ILE A 1 163 ? -14.519 10.431 15.413 1.00 92.50 163 ILE A C 1
ATOM 1258 O O . ILE A 1 163 ? -15.203 10.597 16.428 1.00 92.50 163 ILE A O 1
ATOM 1262 N N . LEU A 1 164 ? -13.467 11.193 15.120 1.00 95.12 164 LEU A N 1
ATOM 1263 C CA . LEU A 1 164 ? -13.119 12.405 15.856 1.00 95.12 164 LEU A CA 1
ATOM 1264 C C . LEU A 1 164 ? -13.736 13.597 15.131 1.00 95.12 164 LEU A C 1
ATOM 1266 O O . LEU A 1 164 ? -13.344 13.921 14.010 1.00 95.12 164 LEU A O 1
ATOM 1270 N N . LYS A 1 165 ? -14.698 14.247 15.785 1.00 94.06 165 LYS A N 1
ATOM 1271 C CA . LYS A 1 165 ? -15.400 15.403 15.236 1.00 94.06 165 LYS A CA 1
ATOM 1272 C C . LYS A 1 165 ? -14.653 16.695 15.518 1.00 94.06 165 LYS A C 1
ATOM 1274 O O . LYS A 1 165 ? -14.139 16.895 16.620 1.00 94.06 165 LYS A O 1
ATOM 1279 N N . LYS A 1 166 ? -14.724 17.647 14.585 1.00 92.75 166 LYS A N 1
ATOM 1280 C CA . LYS A 1 166 ? -14.158 19.000 14.751 1.00 92.75 166 LYS A CA 1
ATOM 1281 C C . LYS A 1 166 ? -14.664 19.739 15.995 1.00 92.75 166 LYS A C 1
ATOM 1283 O O . LYS A 1 166 ? -13.946 20.543 16.579 1.00 92.75 166 LYS A O 1
ATOM 1288 N N . ASN A 1 167 ? -15.888 19.448 16.438 1.00 91.56 167 ASN A N 1
ATOM 1289 C CA . ASN A 1 167 ? -16.470 20.025 17.656 1.00 91.56 167 ASN A CA 1
ATOM 1290 C C . ASN A 1 167 ? -15.932 19.411 18.969 1.00 91.56 167 ASN A C 1
ATOM 1292 O O . ASN A 1 167 ? -16.492 19.677 20.031 1.00 91.56 167 ASN A O 1
ATOM 1296 N N . GLY A 1 168 ? -14.893 18.572 18.901 1.00 90.88 168 GLY A N 1
ATOM 1297 C CA . GLY A 1 168 ? -14.253 17.936 20.052 1.00 90.88 168 GLY A CA 1
ATOM 1298 C C . GLY A 1 168 ? -14.946 16.665 20.547 1.00 90.88 168 GLY A C 1
ATOM 1299 O O . GLY A 1 168 ? -14.532 16.105 21.560 1.00 90.88 168 GLY A O 1
ATOM 1300 N N . LYS A 1 169 ? -16.000 16.192 19.867 1.00 89.38 169 LYS A N 1
ATOM 1301 C CA . LYS A 1 169 ? -16.697 14.952 20.238 1.00 89.38 169 LYS A CA 1
ATOM 1302 C C . LYS A 1 169 ? -16.044 13.730 19.594 1.00 89.38 169 LYS A C 1
ATOM 1304 O O . LYS A 1 169 ? -15.679 13.754 18.423 1.00 89.38 169 LYS A O 1
ATOM 1309 N N . LEU A 1 170 ? -15.988 12.637 20.349 1.00 91.25 170 LEU A N 1
ATOM 1310 C CA . LEU A 1 170 ? -15.629 11.310 19.857 1.00 91.25 170 LEU A CA 1
ATOM 1311 C C . LEU A 1 170 ? -16.907 10.489 19.662 1.00 91.25 170 LEU A C 1
ATOM 1313 O O . LEU A 1 170 ? -17.722 10.391 20.581 1.00 91.25 170 LEU A O 1
ATOM 1317 N N . LYS A 1 171 ? -17.084 9.891 18.484 1.00 86.88 171 LYS A N 1
ATOM 1318 C CA . LYS A 1 171 ? -18.146 8.916 18.213 1.00 86.88 171 LYS A CA 1
ATOM 1319 C C . LYS A 1 171 ? -17.505 7.565 17.924 1.00 86.88 171 LYS A C 1
ATOM 1321 O O . LYS A 1 171 ? -16.621 7.471 17.082 1.00 86.88 171 LYS A O 1
ATOM 1326 N N . ILE A 1 172 ? -17.974 6.532 18.613 1.00 87.69 172 ILE A N 1
ATOM 1327 C CA . ILE A 1 172 ? -17.616 5.139 18.351 1.00 87.69 172 ILE A CA 1
ATOM 1328 C C . ILE A 1 172 ? -18.914 4.428 17.994 1.00 87.69 172 ILE A C 1
ATOM 1330 O O . ILE A 1 172 ? -19.886 4.508 18.745 1.00 87.69 172 ILE A O 1
ATOM 1334 N N . SER A 1 173 ? -18.945 3.780 16.838 1.00 83.12 173 SER A N 1
ATOM 1335 C CA . SER A 1 173 ? -20.095 3.003 16.386 1.00 83.12 173 SER A CA 1
ATOM 1336 C C . SER A 1 173 ? -19.648 1.673 15.806 1.00 83.12 173 SER A C 1
ATOM 1338 O O . SER A 1 173 ? -18.581 1.563 15.211 1.00 83.12 173 SER A O 1
ATOM 1340 N N . ASN A 1 174 ? -20.487 0.666 15.979 1.00 81.75 174 ASN A N 1
ATOM 1341 C CA . ASN A 1 174 ? -20.393 -0.631 15.334 1.00 81.75 174 ASN A CA 1
ATOM 1342 C C . ASN A 1 174 ? -21.776 -0.985 14.763 1.00 81.75 174 ASN A C 1
ATOM 1344 O O . ASN A 1 174 ? -22.791 -0.424 15.178 1.00 81.75 174 ASN A O 1
ATOM 1348 N N . GLY A 1 175 ? -21.831 -1.912 13.807 1.00 69.81 175 GLY A N 1
ATOM 1349 C CA . GLY A 1 175 ? -23.102 -2.369 13.226 1.00 69.81 175 GLY A CA 1
ATOM 1350 C C . GLY A 1 175 ? -24.020 -3.124 14.202 1.00 69.81 175 GLY A C 1
ATOM 1351 O O . GLY A 1 175 ? -25.183 -3.356 13.885 1.00 69.81 175 GLY A O 1
ATOM 1352 N N . SER A 1 176 ? -23.518 -3.489 15.385 1.00 64.00 176 SER A N 1
ATOM 1353 C CA . SER A 1 176 ? -24.191 -4.342 16.370 1.00 64.00 176 SER A CA 1
ATOM 1354 C C . SER A 1 176 ? -24.122 -3.681 17.742 1.00 64.00 176 SER A C 1
ATOM 1356 O O . SER A 1 176 ? -23.027 -3.396 18.186 1.00 64.00 176 SER A O 1
ATOM 1358 N N . ASN A 1 177 ? -25.231 -3.497 18.461 1.00 58.50 177 ASN A N 1
ATOM 1359 C CA . ASN A 1 177 ? -25.330 -2.755 19.738 1.00 58.50 177 ASN A CA 1
ATOM 1360 C C . ASN A 1 177 ? -24.445 -3.230 20.927 1.00 58.50 177 ASN A C 1
ATOM 1362 O O . ASN A 1 177 ? -24.721 -2.861 22.063 1.00 58.50 177 ASN A O 1
ATOM 1366 N N . GLU A 1 178 ? -23.397 -4.026 20.728 1.00 61.94 178 GLU A N 1
ATOM 1367 C CA . GLU A 1 178 ? -22.590 -4.661 21.778 1.00 61.94 178 GLU A CA 1
ATOM 1368 C C . GLU A 1 178 ? -21.965 -3.668 22.770 1.00 61.94 178 GLU A C 1
ATOM 1370 O O . GLU A 1 178 ? -21.984 -3.918 23.972 1.00 61.94 178 GLU A O 1
ATOM 1375 N N . LEU A 1 179 ? -21.483 -2.503 22.314 1.00 66.06 179 LEU A N 1
ATOM 1376 C CA . LEU A 1 179 ? -20.907 -1.505 23.226 1.00 66.06 179 LEU A CA 1
ATOM 1377 C C . LEU A 1 179 ? -21.986 -0.761 24.029 1.00 66.06 179 LEU A C 1
ATOM 1379 O O . LEU A 1 179 ? -21.776 -0.451 25.198 1.00 66.06 179 LEU A O 1
ATOM 1383 N N . ILE A 1 180 ? -23.152 -0.500 23.423 1.00 69.31 180 ILE A N 1
ATOM 1384 C CA . ILE A 1 180 ? -24.303 0.072 24.138 1.00 69.31 180 ILE A CA 1
ATOM 1385 C C . ILE A 1 180 ? -24.816 -0.941 25.161 1.00 69.31 180 ILE A C 1
ATOM 1387 O O . ILE A 1 180 ? -25.079 -0.551 26.287 1.00 69.31 180 ILE A O 1
ATOM 1391 N N . ALA A 1 181 ? -24.897 -2.226 24.813 1.00 66.12 181 ALA A N 1
ATOM 1392 C CA . ALA A 1 181 ? -25.306 -3.283 25.730 1.00 66.12 181 ALA A CA 1
ATOM 1393 C C . ALA A 1 181 ? -24.356 -3.389 26.934 1.00 66.12 181 ALA A C 1
ATOM 1395 O O . ALA A 1 181 ? -24.822 -3.349 28.066 1.00 66.12 181 ALA A O 1
ATOM 1396 N N . ALA A 1 182 ? -23.037 -3.398 26.713 1.00 66.69 182 ALA A N 1
ATOM 1397 C CA . ALA A 1 182 ? -22.056 -3.429 27.801 1.00 66.69 182 ALA A CA 1
ATOM 1398 C C . ALA A 1 182 ? -22.088 -2.159 28.677 1.00 66.69 182 ALA A C 1
ATOM 1400 O O . ALA A 1 182 ? -21.923 -2.229 29.893 1.00 66.69 182 ALA A O 1
ATOM 1401 N N . LEU A 1 183 ? -22.324 -0.982 28.083 1.00 72.25 183 LEU A N 1
ATOM 1402 C CA . LEU A 1 183 ? -22.489 0.268 28.835 1.00 72.25 183 LEU A CA 1
ATOM 1403 C C . LEU A 1 183 ? -23.817 0.323 29.595 1.00 72.25 183 LEU A C 1
ATOM 1405 O O . LEU A 1 183 ? -23.864 0.898 30.680 1.00 72.25 183 LEU A O 1
ATOM 1409 N N . VAL A 1 184 ? -24.879 -0.269 29.049 1.00 76.19 184 VAL A N 1
ATOM 1410 C CA . VAL A 1 184 ? -26.167 -0.429 29.728 1.00 76.19 184 VAL A CA 1
ATOM 1411 C C . VAL A 1 184 ? -26.011 -1.388 30.904 1.00 76.19 184 VAL A C 1
ATOM 1413 O O . VAL A 1 184 ? -26.384 -1.009 32.006 1.00 76.19 184 VAL A O 1
ATOM 1416 N N . GLU A 1 185 ? -25.371 -2.544 30.723 1.00 78.62 185 GLU A N 1
ATOM 1417 C CA . GLU A 1 185 ? -25.066 -3.481 31.814 1.00 78.62 185 GLU A CA 1
ATOM 1418 C C . GLU A 1 185 ? -24.211 -2.826 32.906 1.00 78.62 185 GLU A C 1
ATOM 1420 O O . GLU A 1 185 ? -24.516 -2.952 34.091 1.00 78.62 185 GLU A O 1
ATOM 1425 N N . LEU A 1 186 ? -23.180 -2.059 32.533 1.00 76.94 186 LEU A N 1
ATOM 1426 C CA . LEU A 1 186 ? -22.373 -1.307 33.495 1.00 76.94 186 LEU A CA 1
ATOM 1427 C C . LEU A 1 186 ? -23.209 -0.247 34.230 1.00 76.94 186 LEU A C 1
ATOM 1429 O O . LEU A 1 186 ? -23.108 -0.113 35.448 1.00 76.94 186 LEU A O 1
ATOM 1433 N N . ALA A 1 187 ? -24.044 0.510 33.515 1.00 82.50 187 ALA A N 1
ATOM 1434 C CA . ALA A 1 187 ? -24.903 1.528 34.114 1.00 82.50 187 ALA A CA 1
ATOM 1435 C C . ALA A 1 187 ? -25.965 0.916 35.045 1.00 82.50 187 ALA A C 1
ATOM 1437 O O . ALA A 1 187 ? -26.272 1.490 36.094 1.00 82.50 187 ALA A O 1
ATOM 1438 N N . GLU A 1 188 ? -26.506 -0.249 34.690 1.00 82.50 188 GLU A N 1
ATOM 1439 C CA . GLU A 1 188 ? -27.422 -1.030 35.520 1.00 82.50 188 GLU A CA 1
ATOM 1440 C C . GLU A 1 188 ? -26.720 -1.579 36.766 1.00 82.50 188 GLU A C 1
ATOM 1442 O O . GLU A 1 188 ? -27.242 -1.425 37.871 1.00 82.50 188 GLU A O 1
ATOM 1447 N N . ALA A 1 189 ? -25.509 -2.126 36.630 1.00 79.81 189 ALA A N 1
ATOM 1448 C CA . ALA A 1 189 ? -24.701 -2.585 37.757 1.00 79.81 189 ALA A CA 1
ATOM 1449 C C . ALA A 1 189 ? -24.396 -1.444 38.744 1.00 79.81 189 ALA A C 1
ATOM 1451 O O . ALA A 1 189 ? -24.619 -1.590 39.947 1.00 79.81 189 ALA A O 1
ATOM 1452 N N . VAL A 1 190 ? -23.993 -0.270 38.243 1.00 83.12 190 VAL A N 1
ATOM 1453 C CA . VAL A 1 190 ? -23.746 0.922 39.074 1.00 83.12 190 VAL A CA 1
ATOM 1454 C C . VAL A 1 190 ? -25.025 1.393 39.773 1.00 83.12 190 VAL A C 1
ATOM 1456 O O . VAL A 1 190 ? -24.985 1.733 40.957 1.00 83.12 190 VAL A O 1
ATOM 1459 N N . LYS A 1 191 ? -26.178 1.384 39.086 1.00 83.06 191 LYS A N 1
ATOM 1460 C CA . LYS A 1 191 ? -27.479 1.690 39.708 1.00 83.06 191 LYS A CA 1
ATOM 1461 C C . LYS A 1 191 ? -27.815 0.722 40.839 1.00 83.06 191 LYS A C 1
ATOM 1463 O O . LYS A 1 191 ? -28.285 1.166 41.886 1.00 83.06 191 LYS A O 1
ATOM 1468 N N . ASN A 1 192 ? -27.589 -0.573 40.635 1.00 79.50 192 ASN A N 1
ATOM 1469 C CA . ASN A 1 192 ? -27.918 -1.609 41.609 1.00 79.50 192 ASN A CA 1
ATOM 1470 C C . ASN A 1 192 ? -27.045 -1.511 42.868 1.00 79.50 192 ASN A C 1
ATOM 1472 O O . ASN A 1 192 ? -27.578 -1.591 43.975 1.00 79.50 192 ASN A O 1
ATOM 1476 N N . GLU A 1 193 ? -25.741 -1.250 42.730 1.00 73.25 193 GLU A N 1
ATOM 1477 C CA . GLU A 1 193 ? -24.867 -1.028 43.891 1.00 73.25 193 GLU A CA 1
ATOM 1478 C C . GLU A 1 193 ? -25.227 0.251 44.662 1.00 73.25 193 GLU A C 1
ATOM 1480 O O . GLU A 1 193 ? -25.319 0.229 45.893 1.00 73.25 193 GLU A O 1
ATOM 1485 N N . HIS A 1 194 ? -25.523 1.355 43.966 1.00 66.00 194 HIS A N 1
ATOM 1486 C CA . HIS A 1 194 ? -25.984 2.585 44.622 1.00 66.00 194 HIS A CA 1
ATOM 1487 C C . HIS A 1 194 ? -27.346 2.403 45.314 1.00 66.00 194 HIS A C 1
ATOM 1489 O O . HIS A 1 194 ? -27.564 2.915 46.414 1.00 66.00 194 HIS A O 1
ATOM 1495 N N . GLY A 1 195 ? -28.264 1.653 44.696 1.00 64.62 195 GLY A N 1
ATOM 1496 C CA . GLY A 1 195 ? -29.577 1.335 45.260 1.00 64.62 195 GLY A CA 1
ATOM 1497 C C . GLY A 1 195 ? -29.489 0.465 46.517 1.00 64.62 195 GLY A C 1
ATOM 1498 O O . GLY A 1 195 ? -30.188 0.726 47.498 1.00 64.62 195 GLY A O 1
ATOM 1499 N N . ALA A 1 196 ? -28.587 -0.520 46.531 1.00 60.41 196 ALA A N 1
ATOM 1500 C CA . ALA A 1 196 ? -28.324 -1.356 47.700 1.00 60.41 196 ALA A CA 1
ATOM 1501 C C . ALA A 1 196 ? -27.728 -0.545 48.868 1.00 60.41 196 ALA A C 1
ATOM 1503 O O . ALA A 1 196 ? -28.172 -0.692 50.011 1.00 60.41 196 ALA A O 1
ATOM 1504 N N . ALA A 1 197 ? -26.790 0.366 48.583 1.00 58.34 197 ALA A N 1
ATOM 1505 C CA . ALA A 1 197 ? -26.215 1.269 49.581 1.00 58.34 197 ALA A CA 1
ATOM 1506 C C . ALA A 1 197 ? -27.263 2.235 50.175 1.00 58.34 197 ALA A C 1
ATOM 1508 O O . ALA A 1 197 ? -27.313 2.431 51.393 1.00 58.34 197 ALA A O 1
ATOM 1509 N N . ALA A 1 198 ? -28.154 2.786 49.342 1.00 59.16 198 ALA A N 1
ATOM 1510 C CA . ALA A 1 198 ? -29.245 3.655 49.787 1.00 59.16 198 ALA A CA 1
ATOM 1511 C C . ALA A 1 198 ? -30.279 2.912 50.661 1.00 59.16 198 ALA A C 1
ATOM 1513 O O . ALA A 1 198 ? -30.735 3.442 51.678 1.00 59.16 198 ALA A O 1
ATOM 1514 N N . ALA A 1 199 ? -30.613 1.664 50.315 1.00 58.84 199 ALA A N 1
ATOM 1515 C CA . ALA A 1 199 ? -31.543 0.834 51.083 1.00 58.84 199 ALA A CA 1
ATOM 1516 C C . ALA A 1 199 ? -30.983 0.418 52.458 1.00 58.84 199 ALA A C 1
ATOM 1518 O O . ALA A 1 199 ? -31.728 0.373 53.442 1.00 58.84 199 ALA A O 1
ATOM 1519 N N . ALA A 1 200 ? -29.676 0.148 52.552 1.00 57.25 200 ALA A N 1
ATOM 1520 C CA . ALA A 1 200 ? -29.009 -0.154 53.819 1.00 57.25 200 ALA A CA 1
ATOM 1521 C C . ALA A 1 200 ? -29.015 1.056 54.774 1.00 57.25 200 ALA A C 1
ATOM 1523 O O . ALA A 1 200 ? -29.346 0.912 55.952 1.00 57.25 200 ALA A O 1
ATOM 1524 N N . TYR A 1 201 ? -28.750 2.262 54.259 1.00 54.84 201 TYR A N 1
ATOM 1525 C CA . TYR A 1 201 ? -28.802 3.503 55.042 1.00 54.84 201 TYR A CA 1
ATOM 1526 C C . TYR A 1 201 ? -30.215 3.850 55.539 1.00 54.84 201 TYR A C 1
ATOM 1528 O O . TYR A 1 201 ? -30.376 4.324 56.666 1.00 54.84 201 TYR A O 1
ATOM 1536 N N . GLY A 1 202 ? -31.249 3.588 54.731 1.00 56.94 202 GLY A N 1
ATOM 1537 C CA . GLY A 1 202 ? -32.647 3.806 55.117 1.00 56.94 202 GLY A CA 1
ATOM 1538 C C . GLY A 1 202 ? -33.098 2.919 56.281 1.00 56.94 202 GLY A C 1
ATOM 1539 O O . GLY A 1 202 ? -33.769 3.400 57.191 1.00 56.94 202 GLY A O 1
ATOM 1540 N N . LYS A 1 203 ? -32.666 1.649 56.303 1.00 53.94 203 LYS A N 1
ATOM 1541 C CA . LYS A 1 203 ? -32.973 0.722 57.404 1.00 53.94 203 LYS A CA 1
ATOM 1542 C C . LYS A 1 203 ? -32.294 1.127 58.711 1.00 53.94 203 LYS A C 1
ATOM 1544 O O . LYS A 1 203 ? -32.924 1.050 59.754 1.00 53.94 203 LYS A O 1
ATOM 1549 N N . ILE A 1 204 ? -31.050 1.607 58.675 1.00 54.12 204 ILE A N 1
ATOM 1550 C CA . ILE A 1 204 ? -30.330 2.030 59.891 1.00 54.12 204 ILE A CA 1
ATOM 1551 C C . ILE A 1 204 ? -31.014 3.240 60.558 1.00 54.12 204 ILE A C 1
ATOM 1553 O O . ILE A 1 204 ? -31.065 3.311 61.781 1.00 54.12 204 ILE A O 1
ATOM 1557 N N . ARG A 1 205 ? -31.612 4.156 59.780 1.00 50.50 205 ARG A N 1
ATOM 1558 C CA . ARG A 1 205 ? -32.358 5.312 60.313 1.00 50.50 205 ARG A CA 1
ATOM 1559 C C . ARG A 1 205 ? -33.726 4.982 60.911 1.00 50.50 205 ARG A C 1
ATOM 1561 O O . ARG A 1 205 ? -34.213 5.774 61.699 1.00 50.50 205 ARG A O 1
ATOM 1568 N N . SER A 1 206 ? -34.349 3.858 60.555 1.00 52.94 206 SER A N 1
ATOM 1569 C CA . SER A 1 206 ? -35.618 3.430 61.170 1.00 52.94 206 SER A CA 1
ATOM 1570 C C . SER A 1 206 ? -35.437 2.674 62.493 1.00 52.94 206 SER A C 1
ATOM 1572 O O . SER A 1 206 ? -36.428 2.303 63.113 1.00 52.94 206 SER A O 1
ATOM 1574 N N . PHE A 1 207 ? -34.189 2.408 62.899 1.00 50.25 207 PHE A N 1
ATOM 1575 C CA . PHE A 1 207 ? -33.837 1.740 64.160 1.00 50.25 207 PHE A CA 1
ATOM 1576 C C . PHE A 1 207 ? -33.224 2.686 65.214 1.00 50.25 207 PHE A C 1
ATOM 1578 O O . PHE A 1 207 ? -32.865 2.211 66.291 1.00 50.25 207 PHE A O 1
ATOM 1585 N N . ALA A 1 208 ? -33.105 3.987 64.924 1.00 42.91 208 ALA A N 1
ATOM 1586 C CA . ALA A 1 208 ? -32.685 5.037 65.860 1.00 42.91 208 ALA A CA 1
ATOM 1587 C C . ALA A 1 208 ? -33.850 5.999 66.116 1.00 42.91 208 ALA A C 1
ATOM 1589 O O . ALA A 1 208 ? -33.988 6.447 67.274 1.00 42.91 208 ALA A O 1
#

Radius of gyration: 33.92 Å; chains: 1; bounding box: 61×36×150 Å

pLDDT: mean 84.54, std 15.59, range [38.16, 97.88]

Foldseek 3Di:
DDDDPPPPPPPPPPPPPPDDPVRVVVVVVVVVVLQAAFKFKWFFADADPVLQFTKTFGPDWDQDPVRDTHGGDIAGRAHEDFADDDPDGDDDDDDGGFMWMKGAAQAACPVCSVPNDDDDRVDPDGNDPNRIHTYGDDDDPVDDDDDPDPQWDWDDDPQWIWIQHPVRDIDTGGPDCVVVVVVVVVVVVVVVVVVVVVVVVVVVVVVD

Secondary structure (DSSP, 8-state):
--------------------HHHHHHHHHHHHHHH---EEEEEEEEEETTTTEEEEEESPPEEPTTS-EEPPPPEEEEEBP-SEETTEE------TT-EEEEEE-SS--HHHHHH-SS--------S-TTSEEEEET---TTSPPP-S-TTSEEEEETTEEEEE-TTS-EEEE-SSTHHHHHHHHHHHHHHHHHHHHHHHHHHHHTT-